Protein AF-A0A0C1E734-F1 (afdb_monomer_lite)

Foldseek 3Di:
DDDDPPPPPPPQQEPAAAAEEEEQAAADQLLNVVSVVCCVPPPTHYHYDHLLCLVPPRSVVLNCQLLVCLLQVVVVSNVVSLVCLVVVQVVSLVSNLVSLLVPVRNYPYQEYEAADLHNLVSNLVSQLVVQVVCVVVVHPGRYAYEYEDRDAADPVSLSNQVVLLVQDPSSLVRYAYEEAQHPDDVPDDRQNSCCVRRVDGVVVNSYDYDDDPCPPVCPVCPPPDPDAWKDKDFDPDPVSVVVVVVCCVVQDPQFPVPDPRRIRIHTADPPADEDEDEARPSHHPVVVVVVVVVVVVVVVVCVVPDYDYDYDYDD

pLDDT: mean 71.8, std 17.79, range [31.47, 97.06]

Radius of gyration: 25.0 Å; chains: 1; bounding box: 68×48×84 Å

Organism: NCBI:txid83552

Secondary structure (DSSP, 8-state):
--------------S-B-SEEEE---SSHHHHHHHHHHHHH-SS-EEEE-TGGGGTHHHHHHHHHHHHHHHTT-HHHHHHHHHTHHHHHHHHHHHHHHHHHHHHHHSB-SEEEE--SS-HHHHHHHHHHHHHHHHHTT-----EEEEE--S--STT-HHHHHHHTT--HHHHTTEEEEEPPP-PPTT--HHHHHHHHH---GGGT-EEEPP----HHHHTTTTS---SSEEEEE--SHHHHHHHHHTHHHH-S-B-TT-TT-EEEEE--TT-EEEEEE--TT--HHHHHHHHHHHHHHHHHHGGG---EEEEEE-

Sequence (315 aa):
MTKKIDRLSLTPFSQTTFDVALISSAGGAGHKIAALAIKSAHPGDCYEINTFGTLGKIGKACTNSWDKAQKQGNVKKQIKLAKRQGFAEALFSVPIYFRICYVLLRYDIDKIIDTQAIGTLPIVRAARTVNFIYRLFRKKKVITVWKIFIELPNAKSLYYHRYIKKLSKKDKKIFKFVSISPSLKTSEEEENFWKKFCNLSLMKGEIVYADSPIRKEFLAYKDCPPKPNEVAIAINTEEELTILRSLHDELGPCIDPDSPQKLLHIPVKSDDIVMTLMLGSQVAEKATSNYVSSVLKLEEIAKTKIKNLLFRFLQ

Structure (mmCIF, N/CA/C/O backbone):
data_AF-A0A0C1E734-F1
#
_entry.id   AF-A0A0C1E734-F1
#
loop_
_atom_site.group_PDB
_atom_site.id
_atom_site.type_symbol
_atom_site.label_atom_id
_atom_site.label_alt_id
_atom_site.label_comp_id
_atom_site.label_asym_id
_atom_site.label_entity_id
_atom_site.label_seq_id
_atom_site.pdbx_PDB_ins_code
_atom_site.Cartn_x
_atom_site.Cartn_y
_atom_site.Cartn_z
_atom_site.occupancy
_atom_site.B_iso_or_equiv
_atom_site.auth_seq_id
_atom_site.auth_comp_id
_atom_site.auth_asym_id
_atom_site.auth_atom_id
_atom_site.pdbx_PDB_model_num
ATOM 1 N N . MET A 1 1 ? -38.052 13.687 44.204 1.00 36.00 1 MET A N 1
ATOM 2 C CA . MET A 1 1 ? -38.257 13.440 42.759 1.00 36.00 1 MET A CA 1
ATOM 3 C C . MET A 1 1 ? -36.926 13.563 42.027 1.00 36.00 1 MET A C 1
ATOM 5 O O . MET A 1 1 ? -36.550 14.646 41.604 1.00 36.00 1 MET A O 1
ATOM 9 N N . THR A 1 2 ? -36.178 12.471 41.913 1.00 32.62 2 THR A N 1
ATOM 10 C CA . THR A 1 2 ? -34.939 12.398 41.127 1.00 32.62 2 THR A CA 1
ATOM 11 C C . THR A 1 2 ? -35.274 11.764 39.781 1.00 32.62 2 THR A C 1
ATOM 13 O O . THR A 1 2 ? -35.499 10.558 39.693 1.00 32.62 2 THR A O 1
ATOM 16 N N . LYS A 1 3 ? -35.372 12.586 38.728 1.00 31.47 3 LYS A N 1
ATOM 17 C CA . LYS A 1 3 ? -35.530 12.100 37.351 1.00 31.47 3 LYS A CA 1
ATOM 18 C C . LYS A 1 3 ? -34.312 11.242 37.005 1.00 31.47 3 LYS A C 1
ATOM 20 O O . LYS A 1 3 ? -33.209 11.762 36.849 1.00 31.47 3 LYS A O 1
ATOM 25 N N . LYS A 1 4 ? -34.519 9.926 36.898 1.00 33.00 4 LYS A N 1
ATOM 26 C CA . LYS A 1 4 ? -33.605 9.024 36.194 1.00 33.00 4 LYS A CA 1
ATOM 27 C C . LYS A 1 4 ? -33.459 9.572 34.778 1.00 33.00 4 LYS A C 1
ATOM 29 O O . LYS A 1 4 ? -34.432 9.651 34.039 1.00 33.00 4 LYS A O 1
ATOM 34 N N . ILE A 1 5 ? -32.249 10.000 34.441 1.00 34.06 5 ILE A N 1
ATOM 35 C CA . ILE A 1 5 ? -31.863 10.259 33.061 1.00 34.06 5 ILE A CA 1
ATOM 36 C C . ILE A 1 5 ? -31.852 8.886 32.397 1.00 34.06 5 ILE A C 1
ATOM 38 O O . ILE A 1 5 ? -30.970 8.068 32.676 1.00 34.06 5 ILE A O 1
ATOM 42 N N . ASP A 1 6 ? -32.875 8.612 31.593 1.00 35.03 6 ASP A N 1
ATOM 43 C CA . ASP A 1 6 ? -32.902 7.438 30.740 1.00 35.03 6 ASP A CA 1
ATOM 44 C C . ASP A 1 6 ? -31.626 7.433 29.906 1.00 35.03 6 ASP A C 1
ATOM 46 O O . ASP A 1 6 ? -31.289 8.396 29.209 1.00 35.03 6 ASP A O 1
ATOM 50 N N . ARG A 1 7 ? -30.861 6.348 30.049 1.00 37.41 7 ARG A N 1
ATOM 51 C CA . ARG A 1 7 ? -29.705 6.084 29.204 1.00 37.41 7 ARG A CA 1
ATOM 52 C C . ARG A 1 7 ? -30.205 6.158 27.770 1.00 37.41 7 ARG A C 1
ATOM 54 O O . ARG A 1 7 ? -31.028 5.334 27.389 1.00 37.41 7 ARG A O 1
ATOM 61 N N . LEU A 1 8 ? -29.684 7.113 27.000 1.00 33.16 8 LEU A N 1
ATOM 62 C CA . LEU A 1 8 ? -29.738 7.109 25.543 1.00 33.16 8 LEU A CA 1
ATOM 63 C C . LEU A 1 8 ? -29.357 5.705 25.061 1.00 33.16 8 LEU A C 1
ATOM 65 O O . LEU A 1 8 ? -28.178 5.350 24.992 1.00 33.16 8 LEU A O 1
ATOM 69 N N . SER A 1 9 ? -30.366 4.884 24.780 1.00 32.38 9 SER A N 1
ATOM 70 C CA . SER A 1 9 ? -30.203 3.608 24.115 1.00 32.38 9 SER A CA 1
ATOM 71 C C . SER A 1 9 ? -29.881 3.938 22.667 1.00 32.38 9 SER A C 1
ATOM 73 O O . SER A 1 9 ? -30.766 4.061 21.825 1.00 32.38 9 SER A O 1
ATOM 75 N N . LEU A 1 10 ? -28.594 4.150 22.395 1.00 36.97 10 LEU A N 1
ATOM 76 C CA . LEU A 1 10 ? -28.053 4.077 21.049 1.00 36.97 10 LEU A CA 1
ATOM 77 C C . LEU A 1 10 ? -28.271 2.639 20.579 1.00 36.97 10 LEU A C 1
ATOM 79 O O . LEU A 1 10 ? -27.451 1.756 20.836 1.00 36.97 10 LEU A O 1
ATOM 83 N N . THR A 1 11 ? -29.414 2.394 19.946 1.00 38.41 11 THR A N 1
ATOM 84 C CA . THR A 1 11 ? -29.630 1.219 19.110 1.00 38.41 11 THR A CA 1
ATOM 85 C C . THR A 1 11 ? -28.415 1.079 18.188 1.00 38.41 11 THR A C 1
ATOM 87 O O . THR A 1 11 ? -27.971 2.071 17.599 1.00 38.41 11 THR A O 1
ATOM 90 N N . PRO A 1 12 ? -27.784 -0.105 18.122 1.00 42.25 12 PRO A N 1
ATOM 91 C CA . PRO A 1 12 ? -26.537 -0.255 17.395 1.00 42.25 12 PRO A CA 1
ATOM 92 C C . PRO A 1 12 ? -26.785 0.013 15.908 1.00 42.25 12 PRO A C 1
ATOM 94 O O . PRO A 1 12 ? -27.571 -0.674 15.263 1.00 42.25 12 PRO A O 1
ATOM 97 N N . PHE A 1 13 ? -26.091 1.010 15.358 1.00 45.34 13 PHE A N 1
ATOM 98 C CA . PHE A 1 13 ? -25.921 1.160 13.916 1.00 45.34 13 PHE A CA 1
ATOM 99 C C . PHE A 1 13 ? -25.180 -0.079 13.386 1.00 45.34 13 PHE A C 1
ATOM 101 O O . PHE A 1 13 ? -23.962 -0.156 13.510 1.00 45.34 13 PHE A O 1
ATOM 108 N N . SER A 1 14 ? -25.914 -1.074 12.881 1.00 45.94 14 SER A N 1
ATOM 109 C CA . SER A 1 14 ? -25.419 -2.133 11.988 1.00 45.94 14 SER A CA 1
ATOM 110 C C . SER A 1 14 ? -26.593 -3.021 11.544 1.00 45.94 14 SER A C 1
ATOM 112 O O . SER A 1 14 ? -27.109 -3.803 12.336 1.00 45.94 14 SER A O 1
ATOM 114 N N . GLN A 1 15 ? -27.026 -2.893 10.286 1.00 49.41 15 GLN A N 1
ATOM 115 C CA . GLN A 1 15 ? -27.893 -3.874 9.602 1.00 49.41 15 GLN A CA 1
ATOM 116 C C . GLN A 1 15 ? -27.187 -4.510 8.388 1.00 49.41 15 GLN A C 1
ATOM 118 O O . GLN A 1 15 ? -27.785 -5.299 7.667 1.00 49.41 15 GLN A O 1
ATOM 123 N N . THR A 1 16 ? -25.914 -4.184 8.141 1.00 61.19 16 THR A N 1
ATOM 124 C CA . THR A 1 16 ? -25.144 -4.723 7.010 1.00 61.19 16 THR A CA 1
ATOM 125 C C . THR A 1 16 ? -23.721 -5.023 7.469 1.00 61.19 16 THR A C 1
ATOM 127 O O . THR A 1 16 ? -23.020 -4.134 7.963 1.00 61.19 16 THR A O 1
ATOM 130 N N . THR A 1 17 ? -23.320 -6.282 7.334 1.00 72.94 17 THR A N 1
ATOM 131 C CA . THR A 1 17 ? -21.998 -6.809 7.685 1.00 72.94 17 THR A CA 1
ATOM 132 C C . THR A 1 17 ? -21.086 -6.769 6.463 1.00 72.94 17 THR A C 1
ATOM 134 O O . THR A 1 17 ? -21.527 -7.088 5.365 1.00 72.94 17 THR A O 1
ATOM 137 N N . PHE A 1 18 ? -19.829 -6.367 6.642 1.00 79.56 18 PHE A N 1
ATOM 138 C CA . PHE A 1 18 ? -18.799 -6.446 5.605 1.00 79.56 18 PHE A CA 1
ATOM 139 C C . PHE A 1 18 ? -17.505 -6.886 6.271 1.00 79.56 18 PHE A C 1
ATOM 141 O O . PHE A 1 18 ? -16.999 -6.159 7.116 1.00 79.56 18 PHE A O 1
ATOM 148 N N . ASP A 1 19 ? -16.914 -8.004 5.871 1.00 81.62 19 ASP A N 1
ATOM 149 C CA . ASP A 1 19 ? -15.693 -8.510 6.513 1.00 81.62 19 ASP A CA 1
ATOM 150 C C . ASP A 1 19 ? -14.529 -7.514 6.387 1.00 81.62 19 ASP A C 1
ATOM 152 O O . ASP A 1 19 ? -13.726 -7.312 7.311 1.00 81.62 19 ASP A O 1
ATOM 156 N N . VAL A 1 20 ? -14.451 -6.851 5.227 1.00 86.75 20 VAL A N 1
ATOM 157 C CA . VAL A 1 20 ? -13.332 -5.986 4.855 1.00 86.75 20 VAL A CA 1
ATOM 158 C C . VAL A 1 20 ? -13.799 -4.634 4.330 1.00 86.75 20 VAL A C 1
ATOM 160 O O . VAL A 1 20 ? -14.632 -4.544 3.435 1.00 86.75 20 VAL A O 1
ATOM 163 N N . ALA A 1 21 ? -13.165 -3.562 4.804 1.00 90.69 21 ALA A N 1
ATOM 164 C CA . ALA A 1 21 ? -13.131 -2.284 4.102 1.00 90.69 21 ALA A CA 1
ATOM 165 C C . ALA A 1 21 ? -11.908 -2.215 3.183 1.00 90.69 21 ALA A C 1
ATOM 167 O O . ALA A 1 21 ? -10.770 -2.220 3.653 1.00 90.69 21 ALA A O 1
ATOM 168 N N . LEU A 1 22 ? -12.129 -2.093 1.879 1.00 88.56 22 LEU A N 1
ATOM 169 C CA . LEU A 1 22 ? -11.069 -1.976 0.884 1.00 88.56 22 LEU A CA 1
ATOM 170 C C . LEU A 1 22 ? -10.895 -0.517 0.458 1.00 88.56 22 LEU A C 1
ATOM 172 O O . LEU A 1 22 ? -11.825 0.110 -0.043 1.00 88.56 22 LEU A O 1
ATOM 176 N N . ILE A 1 23 ? -9.693 0.030 0.627 1.00 87.81 23 ILE A N 1
ATOM 177 C CA . ILE A 1 23 ? -9.356 1.391 0.201 1.00 87.81 23 ILE A CA 1
ATOM 178 C C . ILE A 1 23 ? -8.883 1.357 -1.258 1.00 87.81 23 ILE A C 1
ATOM 180 O O . ILE A 1 23 ? -7.765 0.926 -1.552 1.00 87.81 23 ILE A O 1
ATOM 184 N N . SER A 1 24 ? -9.715 1.848 -2.174 1.00 74.00 24 SER A N 1
ATOM 185 C CA . SER A 1 24 ? -9.464 1.853 -3.622 1.00 74.00 24 SER A CA 1
ATOM 186 C C . SER A 1 24 ? -9.737 3.242 -4.208 1.00 74.00 24 SER A C 1
ATOM 188 O O . SER A 1 24 ? -10.881 3.670 -4.374 1.00 74.00 24 SER A O 1
ATOM 190 N N . SER A 1 25 ? -8.691 4.031 -4.477 1.00 66.81 25 SER A N 1
ATOM 191 C CA . SER A 1 25 ? -8.961 5.439 -4.835 1.00 66.81 25 SER A CA 1
ATOM 192 C C . SER A 1 25 ? -7.839 6.315 -5.349 1.00 66.81 25 SER A C 1
ATOM 194 O O . SER A 1 25 ? -8.137 7.421 -5.796 1.00 66.81 25 SER A O 1
ATOM 196 N N . ALA A 1 26 ? -6.580 5.911 -5.321 1.00 59.38 26 ALA A N 1
ATOM 197 C CA . ALA A 1 26 ? -5.557 6.686 -5.995 1.00 59.38 26 ALA A CA 1
ATOM 198 C C . ALA A 1 26 ? -5.568 6.333 -7.484 1.00 59.38 26 ALA A C 1
ATOM 200 O O . ALA A 1 26 ? -5.794 5.190 -7.893 1.00 59.38 26 ALA A O 1
ATOM 201 N N . GLY A 1 27 ? -5.299 7.338 -8.312 1.00 61.38 27 GLY A N 1
ATOM 202 C CA . GLY A 1 27 ? -4.767 7.088 -9.645 1.00 61.38 27 GLY A CA 1
ATOM 203 C C . GLY A 1 27 ? -3.557 6.152 -9.575 1.00 61.38 27 GLY A C 1
ATOM 204 O O . GLY A 1 27 ? -2.957 5.957 -8.518 1.00 61.38 27 GLY A O 1
ATOM 205 N N . GLY A 1 28 ? -3.187 5.572 -10.707 1.00 68.00 28 GLY A N 1
ATOM 206 C CA . GLY A 1 28 ? -2.154 4.541 -10.744 1.00 68.00 28 GLY A CA 1
ATOM 207 C C . GLY A 1 28 ? -2.755 3.159 -10.937 1.00 68.00 28 GLY A C 1
ATOM 208 O O . GLY A 1 28 ? -3.443 2.612 -10.075 1.00 68.00 28 GLY A O 1
ATOM 209 N N . ALA A 1 29 ? -2.479 2.596 -12.106 1.00 66.25 29 ALA A N 1
ATOM 210 C CA . ALA A 1 29 ? -3.094 1.357 -12.558 1.00 66.25 29 ALA A CA 1
ATOM 211 C C . ALA A 1 29 ? -2.816 0.155 -11.631 1.00 66.25 29 ALA A C 1
ATOM 213 O O . ALA A 1 29 ? -3.716 -0.646 -11.389 1.00 66.25 29 ALA A O 1
ATOM 214 N N . GLY A 1 30 ? -1.619 0.088 -11.035 1.00 65.94 30 GLY A N 1
ATOM 215 C CA . GLY A 1 30 ? -1.241 -0.976 -10.099 1.00 65.94 30 GLY A CA 1
ATOM 216 C C . GLY A 1 30 ? -2.104 -1.014 -8.834 1.00 65.94 30 GLY A C 1
ATOM 217 O O . GLY A 1 30 ? -2.575 -2.079 -8.452 1.00 65.94 30 GLY A O 1
ATOM 218 N N . HIS A 1 31 ? -2.394 0.138 -8.214 1.00 75.81 31 HIS A N 1
ATOM 219 C CA . HIS A 1 31 ? -3.217 0.200 -6.992 1.00 75.81 31 HIS A CA 1
ATOM 220 C C . HIS A 1 31 ? -4.662 -0.216 -7.249 1.00 75.81 31 HIS A C 1
ATOM 222 O O . HIS A 1 31 ? -5.273 -0.882 -6.412 1.00 75.81 31 HIS A O 1
ATOM 228 N N . LYS A 1 32 ? -5.197 0.164 -8.416 1.00 72.75 32 LYS A N 1
ATOM 229 C CA . LYS A 1 32 ? -6.554 -0.197 -8.838 1.00 72.75 32 LYS A CA 1
ATOM 230 C C . LYS A 1 32 ? -6.664 -1.692 -9.125 1.00 72.75 32 LYS A C 1
ATOM 232 O O . LYS A 1 32 ? -7.592 -2.321 -8.634 1.00 72.75 32 LYS A O 1
ATOM 237 N N . ILE A 1 33 ? -5.698 -2.269 -9.844 1.00 70.25 33 I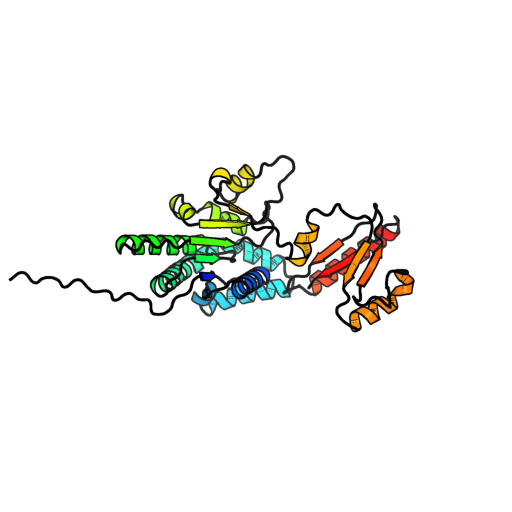LE A N 1
ATOM 238 C CA . ILE A 1 33 ? -5.667 -3.716 -10.106 1.00 70.25 33 ILE A CA 1
ATOM 239 C C . ILE A 1 33 ? -5.502 -4.503 -8.812 1.00 70.25 33 ILE A C 1
ATOM 241 O O . ILE A 1 33 ? -6.245 -5.451 -8.598 1.00 70.25 33 ILE A O 1
ATOM 245 N N . ALA A 1 34 ? -4.586 -4.098 -7.929 1.00 69.31 34 ALA A N 1
ATOM 246 C CA . ALA A 1 34 ? -4.399 -4.774 -6.649 1.00 69.31 34 ALA A CA 1
ATOM 247 C C . ALA A 1 34 ? -5.692 -4.779 -5.822 1.00 69.31 34 ALA A C 1
ATOM 249 O O . ALA A 1 34 ? -6.071 -5.809 -5.276 1.00 69.31 34 ALA A O 1
ATOM 250 N N . ALA A 1 35 ? -6.409 -3.651 -5.779 1.00 74.38 35 ALA A N 1
ATOM 251 C CA . ALA A 1 35 ? -7.702 -3.579 -5.110 1.00 74.38 35 ALA A CA 1
ATOM 252 C C . ALA A 1 35 ? -8.737 -4.526 -5.752 1.00 74.38 35 ALA A C 1
ATOM 254 O O . ALA A 1 35 ? -9.388 -5.287 -5.042 1.00 74.38 35 ALA A O 1
ATOM 255 N N . LEU A 1 36 ? -8.855 -4.531 -7.084 1.00 71.56 36 LEU A N 1
ATOM 256 C CA . LEU A 1 36 ? -9.769 -5.426 -7.805 1.00 71.56 36 LEU A CA 1
ATOM 257 C C . LEU A 1 36 ? -9.438 -6.908 -7.586 1.00 71.56 36 LEU A C 1
ATOM 259 O O . LEU A 1 36 ? -10.344 -7.706 -7.358 1.00 71.56 36 LEU A O 1
ATOM 263 N N . ALA A 1 37 ? -8.155 -7.271 -7.611 1.00 67.25 37 ALA A N 1
ATOM 264 C CA . ALA A 1 37 ? -7.696 -8.633 -7.366 1.00 67.25 37 ALA A CA 1
ATOM 265 C C . ALA A 1 37 ? -8.034 -9.083 -5.939 1.00 67.25 37 ALA A C 1
ATOM 267 O O . ALA A 1 37 ? -8.589 -10.161 -5.754 1.00 67.25 37 ALA A O 1
ATOM 268 N N . ILE A 1 38 ? -7.785 -8.227 -4.941 1.00 69.19 38 ILE A N 1
ATOM 269 C CA . ILE A 1 38 ? -8.144 -8.498 -3.542 1.00 69.19 38 ILE A CA 1
ATOM 270 C C . ILE A 1 38 ? -9.656 -8.669 -3.401 1.00 69.19 38 ILE A C 1
ATOM 272 O O . ILE A 1 38 ? -10.096 -9.632 -2.787 1.00 69.19 38 ILE A O 1
ATOM 276 N N . LYS A 1 39 ? -10.450 -7.779 -4.005 1.00 73.81 39 LYS A N 1
ATOM 277 C CA . LYS A 1 39 ? -11.916 -7.863 -3.983 1.00 73.81 39 LYS A CA 1
ATOM 278 C C . LYS A 1 39 ? -12.434 -9.156 -4.617 1.00 73.81 39 LYS A C 1
ATOM 280 O O . LYS A 1 39 ? -13.388 -9.724 -4.113 1.00 73.81 39 LYS A O 1
ATOM 285 N N . SER A 1 40 ? -11.807 -9.608 -5.703 1.00 67.94 40 SER A N 1
ATOM 286 C CA . SER A 1 40 ? -12.223 -10.815 -6.434 1.00 67.94 40 SER A CA 1
ATOM 287 C C . SER A 1 40 ? -11.800 -12.108 -5.734 1.00 67.94 40 SER A C 1
ATOM 289 O O . SER A 1 40 ? -12.466 -13.125 -5.878 1.00 67.94 40 SER A O 1
ATOM 291 N N . ALA A 1 41 ? -10.685 -12.081 -5.000 1.00 65.12 41 ALA A N 1
ATOM 292 C CA . ALA A 1 41 ? -10.152 -13.243 -4.293 1.00 65.12 41 ALA A CA 1
ATOM 293 C C . ALA A 1 41 ? -10.663 -13.369 -2.848 1.00 65.12 41 ALA A C 1
ATOM 295 O O . ALA A 1 41 ? -10.525 -14.433 -2.246 1.00 65.12 41 ALA A O 1
ATOM 296 N N . HIS A 1 42 ? -11.199 -12.294 -2.259 1.00 67.19 42 HIS A N 1
ATOM 297 C CA . HIS A 1 42 ? -11.697 -12.328 -0.890 1.00 67.19 42 HIS A CA 1
ATOM 298 C C . HIS A 1 42 ? -13.008 -13.133 -0.823 1.00 67.19 42 HIS A C 1
ATOM 300 O O . HIS A 1 42 ? -13.942 -12.815 -1.555 1.00 67.19 42 HIS A O 1
ATOM 306 N N . PRO A 1 43 ? -13.109 -14.153 0.050 1.00 63.78 43 PRO A N 1
ATOM 307 C CA . PRO A 1 43 ? -14.253 -15.068 0.077 1.00 63.78 43 PRO A CA 1
ATOM 308 C C . PRO A 1 43 ? -15.544 -14.456 0.642 1.00 63.78 43 PRO A C 1
ATOM 310 O O . PRO A 1 43 ? -16.600 -15.065 0.513 1.00 63.78 43 PRO A O 1
ATOM 313 N N . GLY A 1 44 ? -15.466 -13.283 1.275 1.00 72.06 44 GLY A N 1
ATOM 314 C CA . GLY A 1 44 ? -16.622 -12.593 1.851 1.00 72.06 44 GLY A CA 1
ATOM 315 C C . GLY A 1 44 ? -16.708 -11.110 1.494 1.00 72.06 44 GLY A C 1
ATOM 316 O O . GLY A 1 44 ? -15.913 -10.594 0.698 1.00 72.06 44 GLY A O 1
ATOM 317 N N . ASP A 1 45 ? -17.685 -10.419 2.079 1.00 81.00 45 ASP A N 1
ATOM 318 C CA . ASP A 1 45 ? -18.145 -9.117 1.599 1.00 81.00 45 ASP A CA 1
ATOM 319 C C . ASP A 1 45 ? -17.122 -7.989 1.815 1.00 81.00 45 ASP A C 1
ATOM 321 O O . ASP A 1 45 ? -16.601 -7.757 2.909 1.00 81.00 45 ASP A O 1
ATOM 325 N N . CYS A 1 46 ? -16.868 -7.231 0.745 1.00 84.25 46 CYS A N 1
ATOM 326 C CA . CYS A 1 46 ? -15.921 -6.117 0.733 1.00 84.25 46 CYS A CA 1
ATOM 327 C C . CYS A 1 46 ? -16.646 -4.777 0.552 1.00 84.25 46 CYS A C 1
ATOM 329 O O . CYS A 1 46 ? -17.210 -4.507 -0.512 1.00 84.25 46 CYS A O 1
ATOM 331 N N . TYR A 1 47 ? -16.554 -3.884 1.540 1.00 88.62 47 TYR A N 1
ATOM 332 C CA . TYR A 1 47 ? -16.998 -2.500 1.394 1.00 88.62 47 TYR A CA 1
ATOM 333 C C . TYR A 1 47 ? -15.900 -1.638 0.773 1.00 88.62 47 TYR A C 1
ATOM 335 O O . TYR A 1 47 ? -14.844 -1.403 1.363 1.00 88.62 47 TYR A O 1
ATOM 343 N N . GLU A 1 48 ? -16.161 -1.119 -0.418 1.00 88.44 48 GLU A N 1
ATOM 344 C CA . GLU A 1 48 ? -15.198 -0.309 -1.151 1.00 88.44 48 GLU A CA 1
ATOM 345 C C . GLU A 1 48 ? -15.244 1.169 -0.720 1.00 88.44 48 GLU A C 1
ATOM 347 O O . GLU A 1 48 ? -16.289 1.825 -0.761 1.00 88.44 48 GLU A O 1
ATOM 352 N N . ILE A 1 49 ? -14.097 1.724 -0.318 1.00 87.81 49 ILE A N 1
ATOM 353 C CA . ILE A 1 49 ? -13.965 3.120 0.107 1.00 87.81 49 ILE A CA 1
ATOM 354 C C . ILE A 1 49 ? -13.087 3.887 -0.873 1.00 87.81 49 ILE A C 1
ATOM 356 O O . ILE A 1 49 ? -11.857 3.800 -0.848 1.00 87.81 49 ILE A O 1
ATOM 360 N N . ASN A 1 50 ? -13.730 4.757 -1.651 1.00 84.44 50 ASN A N 1
ATOM 361 C CA . ASN A 1 50 ? -13.020 5.696 -2.503 1.00 84.44 50 ASN A CA 1
ATOM 362 C C . ASN A 1 50 ? -12.561 6.939 -1.711 1.00 84.44 50 ASN A C 1
ATOM 364 O O . ASN A 1 50 ? -13.311 7.906 -1.558 1.00 84.44 50 ASN A O 1
ATOM 368 N N . THR A 1 51 ? -11.318 6.943 -1.218 1.00 74.69 51 THR A N 1
ATOM 369 C CA . THR A 1 51 ? -10.781 8.048 -0.400 1.00 74.69 51 THR A CA 1
ATOM 370 C C . THR A 1 51 ? -10.716 9.393 -1.124 1.00 74.69 51 THR A C 1
ATOM 372 O O . THR A 1 51 ? -11.076 10.407 -0.524 1.00 74.69 51 THR A O 1
ATOM 375 N N . PHE A 1 52 ? -10.338 9.432 -2.406 1.00 74.31 52 PHE A N 1
ATOM 376 C CA . PHE A 1 52 ? -10.314 10.670 -3.199 1.00 74.31 52 PHE A CA 1
ATOM 377 C C . PHE A 1 52 ? -11.725 11.137 -3.571 1.00 74.31 52 PHE A C 1
ATOM 379 O O . PHE A 1 52 ? -11.979 12.341 -3.622 1.00 74.31 52 PHE A O 1
ATOM 386 N N . GLY A 1 53 ? -12.657 10.204 -3.773 1.00 72.06 53 GLY A N 1
ATOM 387 C CA . GLY A 1 53 ? -14.069 10.487 -4.031 1.00 72.06 53 GLY A CA 1
ATOM 388 C C . GLY A 1 53 ? -14.721 11.332 -2.935 1.00 72.06 53 GLY A C 1
ATOM 389 O O . GLY A 1 53 ? -15.618 12.116 -3.229 1.00 72.06 53 GLY A O 1
ATOM 390 N N . THR A 1 54 ? -14.203 11.272 -1.704 1.00 70.50 54 THR A N 1
ATOM 391 C CA . THR A 1 54 ? -14.650 12.104 -0.572 1.00 70.50 54 THR A CA 1
ATOM 392 C C . THR A 1 54 ? -14.533 13.612 -0.837 1.00 70.50 54 THR A C 1
ATOM 394 O O . THR A 1 54 ? -15.313 14.382 -0.289 1.00 70.50 54 THR A O 1
ATOM 397 N N . LEU A 1 55 ? -13.599 14.054 -1.692 1.00 76.69 55 LEU A N 1
ATOM 398 C CA . LEU A 1 55 ? -13.479 15.462 -2.113 1.00 76.69 55 LEU A CA 1
ATOM 399 C C . LEU A 1 55 ? -14.155 15.752 -3.467 1.00 76.69 55 LEU A C 1
ATOM 401 O O . LEU A 1 55 ? -13.899 16.787 -4.090 1.00 76.69 55 LEU A O 1
ATOM 405 N N . GLY A 1 56 ? -14.988 14.832 -3.959 1.00 81.62 56 GLY A N 1
ATOM 406 C CA . GLY A 1 56 ? -15.759 14.979 -5.189 1.00 81.62 56 GLY A CA 1
ATOM 407 C C . GLY A 1 56 ? -14.894 15.377 -6.389 1.00 81.62 56 GLY A C 1
ATOM 408 O O . GLY A 1 56 ? -13.989 14.650 -6.809 1.00 81.62 56 GLY A O 1
ATOM 409 N N . LYS A 1 57 ? -15.167 16.563 -6.946 1.00 84.31 57 LYS A N 1
ATOM 410 C CA . LYS A 1 57 ? -14.500 17.082 -8.153 1.00 84.31 57 LYS A CA 1
ATOM 411 C C . LYS A 1 57 ? -12.986 17.250 -7.976 1.00 84.31 57 LYS A C 1
ATOM 413 O O . LYS A 1 57 ? -12.246 16.983 -8.920 1.00 84.31 57 LYS A O 1
ATOM 418 N N . ILE A 1 58 ? -12.520 17.638 -6.787 1.00 84.62 58 ILE A N 1
ATOM 419 C CA . ILE A 1 58 ? -11.090 17.867 -6.520 1.00 84.62 58 ILE A CA 1
ATOM 420 C C . ILE A 1 58 ? -10.331 16.539 -6.562 1.00 84.62 58 ILE A C 1
ATOM 422 O O . ILE A 1 58 ? -9.329 16.415 -7.266 1.00 84.62 58 ILE A O 1
ATOM 426 N N . GLY A 1 59 ? -10.844 15.516 -5.873 1.00 83.50 59 GLY A N 1
ATOM 427 C CA . GLY A 1 59 ? -10.233 14.189 -5.886 1.00 83.50 59 GLY A CA 1
ATOM 428 C C . GLY A 1 59 ? -10.224 13.559 -7.280 1.00 83.50 59 GLY A C 1
ATOM 429 O O . GLY A 1 59 ? -9.206 13.000 -7.704 1.00 83.50 59 GLY A O 1
ATOM 430 N N . LYS A 1 60 ? -11.313 13.735 -8.043 1.00 84.44 60 LYS A N 1
ATOM 431 C CA . LYS A 1 60 ? -11.392 13.310 -9.448 1.00 84.44 60 LYS A CA 1
ATOM 432 C C . LYS A 1 60 ? -10.360 14.033 -10.320 1.00 84.44 60 LYS A C 1
ATOM 434 O O . LYS A 1 60 ? -9.683 13.388 -11.113 1.00 84.44 60 LYS A O 1
ATOM 439 N N . ALA A 1 61 ? -10.178 15.343 -10.147 1.00 86.81 61 ALA A N 1
ATOM 440 C CA . ALA A 1 61 ? -9.182 16.115 -10.891 1.00 86.81 61 ALA A CA 1
ATOM 441 C C . ALA A 1 61 ? -7.742 15.663 -10.590 1.00 86.81 61 ALA A C 1
ATOM 443 O O . ALA A 1 61 ? -6.941 15.504 -11.515 1.00 86.81 61 ALA A O 1
ATOM 444 N N . CYS A 1 62 ? -7.415 15.399 -9.320 1.00 85.19 62 CYS A N 1
ATOM 445 C CA . CYS A 1 62 ? -6.109 14.861 -8.929 1.00 85.19 62 CYS A CA 1
ATOM 446 C C . CYS A 1 62 ? -5.845 13.493 -9.573 1.00 85.19 62 CYS A C 1
ATOM 448 O O . CYS A 1 62 ? -4.795 13.300 -10.189 1.00 85.19 62 CYS A O 1
ATOM 450 N N . THR A 1 63 ? -6.824 12.588 -9.491 1.00 84.81 63 THR A N 1
ATOM 451 C CA . THR A 1 63 ? -6.764 11.241 -10.081 1.00 84.81 63 THR A CA 1
ATOM 452 C C . THR A 1 63 ? -6.578 11.311 -11.595 1.00 84.81 63 THR A C 1
ATOM 454 O O . THR A 1 63 ? -5.636 10.736 -12.133 1.00 84.81 63 THR A O 1
ATOM 457 N N . ASN A 1 64 ? -7.404 12.105 -12.282 1.00 87.75 64 ASN A N 1
ATOM 458 C CA . ASN A 1 64 ? -7.336 12.274 -13.732 1.00 87.75 64 ASN A CA 1
ATOM 459 C C . ASN A 1 64 ? -6.006 12.883 -14.186 1.00 87.75 64 ASN A C 1
ATOM 461 O O . ASN A 1 64 ? -5.484 12.514 -15.234 1.00 87.75 64 ASN A O 1
ATOM 465 N N . SER A 1 65 ? -5.442 13.823 -13.421 1.00 88.69 65 SER A N 1
ATOM 466 C CA . SER A 1 65 ? -4.155 14.436 -13.760 1.00 88.69 65 SER A CA 1
ATOM 467 C C . SER A 1 65 ? -3.004 13.432 -13.678 1.00 88.69 65 SER A C 1
ATOM 469 O O . SER A 1 65 ? -2.124 13.462 -14.546 1.00 88.69 65 SER A O 1
ATOM 471 N N . TRP A 1 66 ? -3.028 12.550 -12.672 1.00 87.44 66 TRP A N 1
ATOM 472 C CA . TRP A 1 66 ? -2.069 11.457 -12.520 1.00 87.44 66 TRP A CA 1
ATOM 473 C C . TRP A 1 66 ? -2.229 10.412 -13.625 1.00 87.44 66 TRP A C 1
ATOM 475 O O . TRP A 1 66 ? -1.273 10.161 -14.356 1.00 87.44 66 TRP A O 1
ATOM 485 N N . ASP A 1 67 ? -3.440 9.884 -13.816 1.00 84.62 67 ASP A N 1
ATOM 486 C CA . ASP A 1 67 ? -3.727 8.854 -14.821 1.00 84.62 67 ASP A CA 1
ATOM 487 C C . ASP A 1 67 ? -3.431 9.365 -16.241 1.00 84.62 67 ASP A C 1
ATOM 489 O O . ASP A 1 67 ? -2.826 8.663 -17.047 1.00 84.62 67 ASP A O 1
ATOM 493 N N . LYS A 1 68 ? -3.753 10.631 -16.551 1.00 86.94 68 LYS A N 1
ATOM 494 C CA . LYS A 1 68 ? -3.379 11.254 -17.833 1.00 86.94 68 LYS A CA 1
ATOM 495 C C . LYS A 1 68 ? -1.862 11.346 -17.995 1.00 86.94 68 LYS A C 1
ATOM 497 O O . LYS A 1 68 ? -1.360 11.087 -19.081 1.00 86.94 68 LYS A O 1
ATOM 502 N N . ALA A 1 69 ? -1.127 11.715 -16.943 1.00 84.75 69 ALA A N 1
ATOM 503 C CA . ALA A 1 69 ? 0.334 11.759 -16.999 1.00 84.75 69 ALA A CA 1
ATOM 504 C C . ALA A 1 69 ? 0.937 10.362 -17.215 1.00 84.75 69 ALA A C 1
ATOM 506 O O . ALA A 1 69 ? 1.899 10.243 -17.970 1.00 84.75 69 ALA A O 1
ATOM 507 N N . GLN A 1 70 ? 0.351 9.333 -16.594 1.00 78.75 70 GLN A N 1
ATOM 508 C CA . GLN A 1 70 ? 0.747 7.937 -16.767 1.00 78.75 70 GLN A CA 1
ATOM 509 C C . GLN A 1 70 ? 0.514 7.455 -18.195 1.00 78.75 70 GLN A C 1
ATOM 511 O O . GLN A 1 70 ? 1.471 7.054 -18.847 1.00 78.75 70 GLN A O 1
ATOM 516 N N . LYS A 1 71 ? -0.709 7.598 -18.716 1.00 77.94 71 LYS A N 1
ATOM 517 C CA . LYS A 1 71 ? -1.053 7.204 -20.092 1.00 77.94 71 LYS A CA 1
ATOM 518 C C . LYS A 1 71 ? -0.202 7.912 -21.150 1.00 77.94 71 LYS A C 1
ATOM 520 O O . LYS A 1 71 ? 0.124 7.334 -22.173 1.00 77.94 71 LYS A O 1
ATOM 525 N N . GLN A 1 72 ? 0.186 9.163 -20.900 1.00 79.38 72 GLN A N 1
ATOM 526 C CA . GLN A 1 72 ? 1.031 9.943 -21.813 1.00 79.38 72 GLN A CA 1
ATOM 527 C C . GLN A 1 72 ? 2.537 9.669 -21.660 1.00 79.38 72 GLN A C 1
ATOM 529 O O . GLN A 1 72 ? 3.332 10.268 -22.382 1.00 79.38 72 GLN A O 1
ATOM 534 N N . GLY A 1 73 ? 2.963 8.855 -20.687 1.00 72.75 73 GLY A N 1
ATOM 535 C CA . GLY A 1 73 ? 4.386 8.631 -20.397 1.00 72.75 73 GLY A CA 1
ATOM 536 C C . GLY A 1 73 ? 5.116 9.875 -19.902 1.00 72.75 73 GLY A C 1
ATOM 537 O O . GLY A 1 73 ? 6.333 9.993 -20.039 1.00 72.75 73 GLY A O 1
ATOM 538 N N . ASN A 1 74 ? 4.391 10.844 -19.339 1.00 80.00 74 ASN A N 1
ATOM 539 C CA . ASN A 1 74 ? 4.970 12.104 -18.898 1.00 80.00 74 ASN A CA 1
ATOM 540 C C . ASN A 1 74 ? 5.604 11.953 -17.507 1.00 80.00 74 ASN A C 1
ATOM 542 O O . ASN A 1 74 ? 5.063 12.411 -16.494 1.00 80.00 74 ASN A O 1
ATOM 546 N N . VAL A 1 75 ? 6.786 11.334 -17.477 1.00 79.19 75 VAL A N 1
ATOM 547 C CA . VAL A 1 75 ? 7.560 11.067 -16.254 1.00 79.19 75 VAL A CA 1
ATOM 548 C C . VAL A 1 75 ? 7.853 12.357 -15.483 1.00 79.19 75 VAL A C 1
ATOM 550 O O . VAL A 1 75 ? 7.697 12.402 -14.265 1.00 79.19 75 VAL A O 1
ATOM 553 N N . LYS A 1 76 ? 8.196 13.459 -16.171 1.00 82.50 76 LYS A N 1
ATOM 554 C CA . LYS A 1 76 ? 8.448 14.763 -15.523 1.00 82.50 76 LYS A CA 1
ATOM 555 C C . LYS A 1 76 ? 7.222 15.251 -14.744 1.00 82.50 76 LYS A C 1
ATOM 557 O O . LYS A 1 76 ? 7.350 15.718 -13.608 1.00 82.50 76 LYS A O 1
ATOM 562 N N . LYS A 1 77 ? 6.025 15.121 -15.326 1.00 86.44 77 LYS A N 1
ATOM 563 C CA . LYS A 1 77 ? 4.768 15.471 -14.657 1.00 86.44 77 LYS A CA 1
ATOM 564 C C . LYS A 1 77 ? 4.471 14.528 -13.491 1.00 86.44 77 LYS A C 1
ATOM 566 O O . LYS A 1 77 ? 4.103 15.025 -12.430 1.00 86.44 77 LYS A O 1
ATOM 571 N N . GLN A 1 78 ? 4.680 13.219 -13.639 1.00 80.62 78 GLN A N 1
ATOM 572 C CA . GLN A 1 78 ? 4.521 12.261 -12.537 1.00 80.62 78 GLN A CA 1
ATOM 573 C C . GLN A 1 78 ? 5.460 12.570 -11.365 1.00 80.62 78 GLN A C 1
ATOM 575 O O . GLN A 1 78 ? 4.996 12.660 -10.234 1.00 80.62 78 GLN A O 1
ATOM 580 N N . ILE A 1 79 ? 6.740 12.860 -11.623 1.00 84.19 79 ILE A N 1
ATOM 581 C CA . ILE A 1 79 ? 7.701 13.280 -10.589 1.00 84.19 79 ILE A CA 1
ATOM 582 C C . ILE A 1 79 ? 7.219 14.560 -9.893 1.00 84.19 79 ILE A C 1
ATOM 584 O O . ILE A 1 79 ? 7.250 14.652 -8.665 1.00 84.19 79 ILE A O 1
ATOM 588 N N . LYS A 1 80 ? 6.741 15.559 -10.651 1.00 87.38 80 LYS A N 1
ATOM 589 C CA . LYS A 1 80 ? 6.201 16.806 -10.079 1.00 87.38 80 LYS A CA 1
ATOM 590 C C . LYS A 1 80 ? 4.974 16.549 -9.198 1.00 87.38 80 LYS A C 1
ATOM 592 O O . LYS A 1 80 ? 4.850 17.177 -8.149 1.00 87.38 80 LYS A O 1
ATOM 597 N N . LEU A 1 81 ? 4.081 15.648 -9.606 1.00 86.25 81 LEU A N 1
ATOM 598 C CA . LEU A 1 81 ? 2.906 15.255 -8.823 1.00 86.25 81 LEU A CA 1
ATOM 599 C C . LEU A 1 81 ? 3.302 14.460 -7.569 1.00 86.25 81 LEU A C 1
ATOM 601 O O . LEU A 1 81 ? 2.819 14.778 -6.486 1.00 86.25 81 LEU A O 1
ATOM 605 N N . ALA A 1 82 ? 4.241 13.517 -7.677 1.00 83.19 82 ALA A N 1
ATOM 606 C CA . ALA A 1 82 ? 4.757 12.737 -6.551 1.00 83.19 82 ALA A CA 1
ATOM 607 C C . ALA A 1 82 ? 5.435 13.630 -5.498 1.00 83.19 82 ALA A C 1
ATOM 609 O O . ALA A 1 82 ? 5.188 13.494 -4.302 1.00 83.19 82 ALA A O 1
ATOM 610 N N . LYS A 1 83 ? 6.199 14.647 -5.923 1.00 84.50 83 LYS A N 1
ATOM 611 C CA . LYS A 1 83 ? 6.769 15.663 -5.015 1.00 84.50 83 LYS A CA 1
ATOM 612 C C . LYS A 1 83 ? 5.700 16.431 -4.221 1.00 84.50 83 LYS A C 1
ATOM 614 O O . LYS A 1 83 ? 5.987 16.922 -3.133 1.00 84.50 83 LYS A O 1
ATOM 619 N N . ARG A 1 84 ? 4.462 16.512 -4.724 1.00 85.62 84 ARG A N 1
ATOM 620 C CA . ARG A 1 84 ? 3.321 17.160 -4.052 1.00 85.62 84 ARG A CA 1
ATOM 621 C C . ARG A 1 84 ? 2.528 16.221 -3.138 1.00 85.62 84 ARG A C 1
ATOM 623 O O . ARG A 1 84 ? 1.554 16.667 -2.537 1.00 85.62 84 ARG A O 1
ATOM 630 N N . GLN A 1 85 ? 2.945 14.964 -2.961 1.00 83.06 85 GLN A N 1
ATOM 631 C CA . GLN A 1 85 ? 2.271 14.014 -2.066 1.00 83.06 85 GLN A CA 1
ATOM 632 C C . GLN A 1 85 ? 2.139 14.556 -0.633 1.00 83.06 85 GLN A C 1
ATOM 634 O O . GLN A 1 85 ? 1.134 14.314 0.021 1.00 83.06 85 GLN A O 1
ATOM 639 N N . GLY A 1 86 ? 3.115 15.336 -0.148 1.00 83.69 86 GLY A N 1
ATOM 640 C CA . GLY A 1 86 ? 3.035 16.017 1.151 1.00 83.69 86 GLY A CA 1
ATOM 641 C C . GLY A 1 86 ? 1.802 16.906 1.308 1.00 83.69 86 GLY A C 1
ATOM 642 O O . GLY A 1 86 ? 1.129 16.853 2.334 1.00 83.69 86 GLY A O 1
ATOM 643 N N . PHE A 1 87 ? 1.498 17.682 0.270 1.00 85.06 87 PHE A N 1
ATOM 644 C CA . PHE A 1 87 ? 0.320 18.540 0.225 1.00 85.06 87 PHE A CA 1
ATOM 645 C C . PHE A 1 87 ? -0.963 17.720 0.075 1.00 85.06 87 PHE A C 1
ATOM 647 O O . PHE A 1 87 ? -1.933 17.983 0.777 1.00 85.06 87 PHE A O 1
ATOM 654 N N . ALA A 1 88 ? -0.955 16.701 -0.792 1.00 83.19 88 ALA A N 1
ATOM 655 C CA . ALA A 1 88 ? -2.092 15.797 -0.945 1.00 83.19 88 ALA A CA 1
ATOM 656 C C . ALA A 1 88 ? -2.458 15.142 0.398 1.00 83.19 88 ALA A C 1
ATOM 658 O O . ALA A 1 88 ? -3.610 15.172 0.808 1.00 83.19 88 ALA A O 1
ATOM 659 N N . GLU A 1 89 ? -1.476 14.637 1.137 1.00 85.62 89 GLU A N 1
ATOM 660 C CA . GLU A 1 89 ? -1.686 14.047 2.461 1.00 85.62 89 GLU A CA 1
ATOM 661 C C . GLU A 1 89 ? -2.315 15.030 3.450 1.00 85.62 89 GLU A C 1
ATOM 663 O O . GLU A 1 89 ? -3.263 14.669 4.137 1.00 85.62 89 GLU A O 1
ATOM 668 N N . ALA A 1 90 ? -1.871 16.289 3.480 1.00 86.31 90 ALA A N 1
ATOM 669 C CA . ALA A 1 90 ? -2.505 17.307 4.316 1.00 86.31 90 ALA A CA 1
ATOM 670 C C . ALA A 1 90 ? -3.960 17.586 3.891 1.00 86.31 90 ALA A C 1
ATOM 672 O O . ALA A 1 90 ? -4.858 17.574 4.732 1.00 86.31 90 ALA A O 1
ATOM 673 N N . LEU A 1 91 ? -4.195 17.782 2.590 1.00 86.12 91 LEU A N 1
ATOM 674 C CA . LEU A 1 91 ? -5.505 18.120 2.027 1.00 86.12 91 LEU A CA 1
ATOM 675 C C . LEU A 1 91 ? -6.533 16.997 2.218 1.00 86.12 91 LEU A C 1
ATOM 677 O O . LEU A 1 91 ? -7.678 17.250 2.586 1.00 86.12 91 LEU A O 1
ATOM 681 N N . PHE A 1 92 ? -6.132 15.750 1.966 1.00 86.62 92 PHE A N 1
ATOM 682 C CA . PHE A 1 92 ? -7.026 14.597 2.023 1.00 86.62 92 PHE A CA 1
ATOM 683 C C . PHE A 1 92 ? -7.134 13.996 3.430 1.00 86.62 92 PHE A C 1
ATOM 685 O O . PHE A 1 92 ? -8.073 13.246 3.685 1.00 86.62 92 PHE A O 1
ATOM 692 N N . SER A 1 93 ? -6.238 14.321 4.371 1.00 89.81 93 SER A N 1
ATOM 693 C CA . SER A 1 93 ? -6.191 13.630 5.665 1.00 89.81 93 SER A CA 1
ATOM 694 C C . SER A 1 93 ? -7.479 13.745 6.477 1.00 89.81 93 SER A C 1
ATOM 696 O O . SER A 1 93 ? -7.987 12.735 6.962 1.00 89.81 93 SER A O 1
ATOM 698 N N . VAL A 1 94 ? -8.022 14.955 6.628 1.00 91.25 94 VAL A N 1
ATOM 699 C CA . VAL A 1 94 ? -9.240 15.177 7.425 1.00 91.25 94 VAL A CA 1
ATOM 700 C C . VAL A 1 94 ? -10.470 14.507 6.786 1.00 91.25 94 VAL A C 1
ATOM 702 O O . VAL A 1 94 ? -11.122 13.720 7.477 1.00 91.25 94 VAL A O 1
ATOM 705 N N . PRO A 1 95 ? -10.765 14.709 5.483 1.00 91.00 95 PRO A N 1
ATOM 706 C CA . PRO A 1 95 ? -11.856 14.001 4.809 1.00 91.00 95 PRO A CA 1
ATOM 707 C C . PRO A 1 95 ? -11.746 12.476 4.907 1.00 91.00 95 PRO A C 1
ATOM 709 O O . PRO A 1 95 ? -12.730 11.808 5.221 1.00 91.00 95 PRO A O 1
ATOM 712 N N . ILE A 1 96 ? -10.547 11.924 4.682 1.00 91.81 96 ILE A N 1
ATOM 713 C CA . ILE A 1 96 ? -10.307 10.478 4.766 1.00 91.81 96 ILE A CA 1
ATOM 714 C C . ILE A 1 96 ? -10.605 9.979 6.172 1.00 91.81 96 ILE A C 1
ATOM 716 O O . ILE A 1 96 ? -11.360 9.025 6.327 1.00 91.81 96 ILE A O 1
ATOM 720 N N . TYR A 1 97 ? -10.060 10.637 7.196 1.00 94.69 97 TYR A N 1
ATOM 721 C CA . TYR A 1 97 ? -10.257 10.235 8.584 1.00 94.69 97 TYR A CA 1
ATOM 722 C C . TYR A 1 97 ? -11.746 10.116 8.937 1.00 94.69 97 TYR A C 1
ATOM 724 O O . TYR A 1 97 ? -12.186 9.074 9.424 1.00 94.69 97 TYR A O 1
ATOM 732 N N . PHE A 1 98 ? -12.538 11.153 8.648 1.00 93.56 98 PHE A N 1
ATOM 733 C CA . PHE A 1 98 ? -13.965 11.142 8.970 1.00 93.56 98 PHE A CA 1
ATOM 734 C C . PHE A 1 98 ? -14.747 10.124 8.144 1.00 93.56 98 PHE A C 1
ATOM 736 O O . PHE A 1 98 ? -15.621 9.449 8.689 1.00 93.56 98 PHE A O 1
ATOM 743 N N . ARG A 1 99 ? -14.412 9.953 6.859 1.00 92.31 99 ARG A N 1
ATOM 744 C CA . ARG A 1 99 ? -15.057 8.946 6.010 1.00 92.31 99 ARG A CA 1
ATOM 745 C C . ARG A 1 99 ? -14.809 7.532 6.530 1.00 92.31 99 ARG A C 1
ATOM 747 O O . ARG A 1 99 ? -15.757 6.754 6.597 1.00 92.31 99 ARG A O 1
ATOM 754 N N . ILE A 1 100 ? -13.577 7.215 6.929 1.00 94.38 100 ILE A N 1
ATOM 755 C CA . ILE A 1 100 ? -13.246 5.912 7.516 1.00 94.38 100 ILE A CA 1
ATOM 756 C C . ILE A 1 100 ? -13.990 5.718 8.840 1.00 94.38 100 ILE A C 1
ATOM 758 O O . ILE A 1 100 ? -14.659 4.703 8.998 1.00 94.38 100 ILE A O 1
ATOM 762 N N . CYS A 1 101 ? -13.963 6.694 9.755 1.00 95.31 101 CYS A N 1
ATOM 763 C CA . CYS A 1 101 ? -14.721 6.611 11.010 1.00 95.31 101 CYS A CA 1
ATOM 764 C C . CYS A 1 101 ? -16.213 6.338 10.768 1.00 95.31 101 CYS A C 1
ATOM 766 O O . CYS A 1 101 ? -16.781 5.461 11.408 1.00 95.31 101 CYS A O 1
ATOM 768 N N . TYR A 1 102 ? -16.835 7.055 9.827 1.00 92.81 102 TYR A N 1
ATOM 769 C CA . TYR A 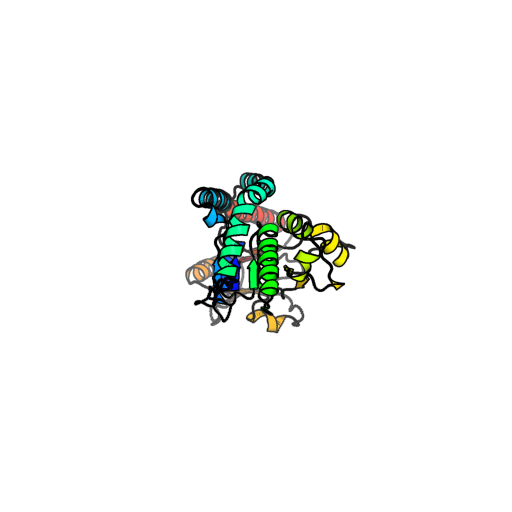1 102 ? -18.240 6.857 9.471 1.00 92.81 102 TYR A CA 1
ATOM 770 C C . TYR A 1 102 ? -18.515 5.431 8.985 1.00 92.81 102 TYR A C 1
ATOM 772 O O . TYR A 1 102 ? -19.450 4.795 9.461 1.00 92.81 102 TYR A O 1
ATOM 780 N N . VAL A 1 103 ? -17.696 4.923 8.059 1.00 92.31 103 VAL A N 1
ATOM 781 C CA . VAL A 1 103 ? -17.863 3.575 7.501 1.00 92.31 103 VAL A CA 1
ATOM 782 C C . VAL A 1 103 ? -17.715 2.516 8.597 1.00 92.31 103 VAL A C 1
ATOM 784 O O . VAL A 1 103 ? -18.594 1.676 8.738 1.00 92.31 103 VAL A O 1
ATOM 787 N N . LEU A 1 104 ? -16.674 2.600 9.428 1.00 93.56 104 LEU A N 1
ATOM 788 C CA . LEU A 1 104 ? -16.425 1.628 10.501 1.00 93.56 104 LEU A CA 1
ATOM 789 C C . LEU A 1 104 ? -17.444 1.697 11.654 1.00 93.56 104 LEU A C 1
ATOM 791 O O . LEU A 1 104 ? -17.606 0.734 12.395 1.00 93.56 104 LEU A O 1
ATOM 795 N N . LEU A 1 105 ? -18.099 2.840 11.872 1.00 91.44 105 LEU A N 1
ATOM 796 C CA . LEU A 1 105 ? -19.170 2.956 12.871 1.00 91.44 105 LEU A CA 1
ATOM 797 C C . LEU A 1 105 ? -20.531 2.510 12.326 1.00 91.44 105 LEU A C 1
ATOM 799 O O . LEU A 1 105 ? -21.390 2.130 13.116 1.00 91.44 105 LEU A O 1
ATOM 803 N N . ARG A 1 106 ? -20.735 2.584 11.004 1.00 89.19 106 ARG A N 1
ATOM 804 C CA . ARG A 1 106 ? -21.989 2.221 10.329 1.00 89.19 106 ARG A CA 1
ATOM 805 C C . ARG A 1 106 ? -22.069 0.738 9.977 1.00 89.19 106 ARG A C 1
ATOM 807 O O . ARG A 1 106 ? -23.164 0.183 9.986 1.00 89.19 106 ARG A O 1
ATOM 814 N N . TYR A 1 107 ? -20.938 0.142 9.620 1.00 88.00 107 TYR A N 1
ATOM 815 C CA . TYR A 1 107 ? -20.844 -1.233 9.149 1.00 88.00 107 TYR A CA 1
ATOM 816 C C . TYR A 1 107 ? -19.965 -2.057 10.075 1.00 88.00 107 TYR A C 1
ATOM 818 O O . TYR A 1 107 ? -18.986 -1.555 10.633 1.00 88.00 107 TYR A O 1
ATOM 826 N N . ASP A 1 108 ? -20.301 -3.334 10.215 1.00 86.50 108 ASP A N 1
ATOM 827 C CA . ASP A 1 108 ? -19.518 -4.250 11.031 1.00 86.50 108 ASP A CA 1
ATOM 828 C C . ASP A 1 108 ? -18.312 -4.773 10.240 1.00 86.50 108 ASP A C 1
ATOM 830 O O . ASP A 1 108 ? -18.444 -5.742 9.508 1.00 86.50 108 ASP A O 1
ATOM 834 N N . ILE A 1 109 ? -17.157 -4.103 10.373 1.00 90.00 109 ILE A N 1
ATOM 835 C CA . ILE A 1 109 ? -15.922 -4.362 9.599 1.00 90.00 109 ILE A CA 1
ATOM 836 C C . ILE A 1 109 ? -14.782 -4.828 10.495 1.00 90.00 109 ILE A C 1
ATOM 838 O O . ILE A 1 109 ? -14.460 -4.152 11.470 1.00 90.00 109 ILE A O 1
ATOM 842 N N . ASP A 1 110 ? -14.139 -5.951 10.168 1.00 88.25 110 ASP A N 1
ATOM 843 C CA . ASP A 1 110 ? -13.030 -6.517 10.959 1.00 88.25 110 ASP A CA 1
ATOM 844 C C . ASP A 1 110 ? -11.652 -6.029 10.514 1.00 88.25 110 ASP A C 1
ATOM 846 O O . ASP A 1 110 ? -10.715 -5.907 11.316 1.00 88.25 110 ASP A O 1
ATOM 850 N N . LYS A 1 111 ? -11.504 -5.732 9.224 1.00 90.75 111 LYS A N 1
ATOM 851 C CA . LYS A 1 111 ? -10.208 -5.401 8.637 1.00 90.75 111 LYS A CA 1
ATOM 852 C C . LYS A 1 111 ? -10.328 -4.300 7.598 1.00 90.75 111 LYS A C 1
ATOM 854 O O . LYS A 1 111 ? -11.257 -4.265 6.802 1.00 90.75 111 LYS A O 1
ATOM 859 N N . ILE A 1 112 ? -9.340 -3.416 7.577 1.00 93.75 112 ILE A N 1
ATOM 860 C CA . ILE A 1 112 ? -9.129 -2.462 6.491 1.00 93.75 112 ILE A CA 1
ATOM 861 C C . ILE A 1 112 ? -7.960 -2.960 5.653 1.00 93.75 112 ILE A C 1
ATOM 863 O O . ILE A 1 112 ? -6.882 -3.194 6.197 1.00 93.75 112 ILE A O 1
ATOM 867 N N . ILE A 1 113 ? -8.151 -3.078 4.343 1.00 89.94 113 ILE A N 1
ATOM 868 C CA . ILE A 1 113 ? -7.076 -3.342 3.389 1.00 89.94 113 ILE A CA 1
ATOM 869 C C . ILE A 1 113 ? -6.806 -2.063 2.600 1.00 89.94 113 ILE A C 1
ATOM 871 O O . ILE A 1 113 ? -7.689 -1.524 1.936 1.00 89.94 113 ILE A O 1
ATOM 875 N N . ASP A 1 114 ? -5.575 -1.569 2.681 1.00 89.56 114 ASP A N 1
ATOM 876 C CA . ASP A 1 114 ? -5.140 -0.319 2.071 1.00 89.56 114 ASP A CA 1
ATOM 877 C C . ASP A 1 114 ? -4.003 -0.558 1.076 1.00 89.56 114 ASP A C 1
ATOM 879 O O . ASP A 1 114 ? -2.884 -0.894 1.461 1.00 89.56 114 ASP A O 1
ATOM 883 N N . THR A 1 115 ? -4.291 -0.357 -0.210 1.00 82.31 115 THR A N 1
ATOM 884 C CA . THR A 1 115 ? -3.325 -0.490 -1.312 1.00 82.31 115 THR A CA 1
ATOM 885 C C . THR A 1 115 ? -2.771 0.856 -1.792 1.00 82.31 115 THR A C 1
ATOM 887 O O . THR A 1 115 ? -2.001 0.891 -2.751 1.00 82.31 115 THR A O 1
ATOM 890 N N . GLN A 1 116 ? -3.173 1.978 -1.183 1.00 83.88 116 GLN A N 1
ATOM 891 C CA . GLN A 1 116 ? -2.953 3.322 -1.727 1.00 83.88 116 GLN A CA 1
ATOM 892 C C . GLN A 1 116 ? -1.617 3.930 -1.292 1.00 83.88 116 GLN A C 1
ATOM 894 O O . GLN A 1 116 ? -1.120 3.652 -0.211 1.00 83.88 116 GLN A O 1
ATOM 899 N N . ALA A 1 117 ? -1.048 4.857 -2.065 1.00 80.44 117 ALA A N 1
ATOM 900 C CA . ALA A 1 117 ? 0.182 5.560 -1.662 1.00 80.44 117 ALA A CA 1
ATOM 901 C C . ALA A 1 117 ? -0.030 6.619 -0.572 1.00 80.44 117 ALA A C 1
ATOM 903 O O . ALA A 1 117 ? 0.935 7.090 0.033 1.00 80.44 117 ALA A O 1
ATOM 904 N N . ILE A 1 118 ? -1.278 7.037 -0.353 1.00 85.44 118 ILE A N 1
ATOM 905 C CA . ILE A 1 118 ? -1.610 8.163 0.517 1.00 85.44 118 ILE A CA 1
ATOM 906 C C . ILE A 1 118 ? -2.642 7.789 1.577 1.00 85.44 118 ILE A C 1
ATOM 908 O O . ILE A 1 118 ? -3.410 6.848 1.400 1.00 85.44 118 ILE A O 1
ATOM 912 N N . GLY A 1 119 ? -2.707 8.568 2.654 1.00 88.31 119 GLY A N 1
ATOM 913 C CA . GLY A 1 119 ? -3.756 8.454 3.662 1.00 88.31 119 GLY A CA 1
ATOM 914 C C . GLY A 1 119 ? -3.477 7.404 4.737 1.00 88.31 119 GLY A C 1
ATOM 915 O O . GLY A 1 119 ? -4.333 7.166 5.585 1.00 88.31 119 GLY A O 1
ATOM 916 N N . THR A 1 120 ? -2.275 6.822 4.780 1.00 91.19 120 THR A N 1
ATOM 917 C CA . THR A 1 120 ? -1.912 5.799 5.779 1.00 91.19 120 THR A CA 1
ATOM 918 C C . THR A 1 120 ? -2.176 6.282 7.210 1.00 91.19 120 THR A C 1
ATOM 920 O O . THR A 1 120 ? -2.800 5.587 8.008 1.00 91.19 120 THR A O 1
ATOM 923 N N . LEU A 1 121 ? -1.736 7.500 7.548 1.00 92.94 121 LEU A N 1
ATOM 924 C CA . LEU A 1 121 ? -1.933 8.066 8.886 1.00 92.94 121 LEU A CA 1
ATOM 925 C C . LEU A 1 121 ? -3.413 8.263 9.253 1.00 92.94 121 LEU A C 1
ATOM 927 O O . LEU A 1 121 ? -3.814 7.766 10.308 1.00 92.94 121 LEU A O 1
ATOM 931 N N . PRO A 1 122 ? -4.231 8.986 8.462 1.00 93.94 122 PRO A N 1
ATOM 932 C CA . PRO A 1 122 ? -5.640 9.183 8.793 1.00 93.94 122 PRO A CA 1
ATOM 933 C C . PRO A 1 122 ? -6.432 7.870 8.820 1.00 93.94 122 PRO A C 1
ATOM 935 O O . PRO A 1 122 ? -7.263 7.717 9.711 1.00 93.94 122 PRO A O 1
ATOM 938 N N . ILE A 1 123 ? -6.137 6.900 7.944 1.00 95.38 123 ILE A N 1
ATOM 939 C CA . ILE A 1 123 ? -6.791 5.578 7.952 1.00 95.38 123 ILE A CA 1
ATOM 940 C C . ILE A 1 123 ? -6.507 4.840 9.267 1.00 95.38 123 ILE A C 1
ATOM 942 O O . ILE A 1 123 ? -7.437 4.440 9.970 1.00 95.38 123 ILE A O 1
ATOM 946 N N . VAL A 1 124 ? -5.232 4.708 9.652 1.00 96.38 124 VAL A N 1
ATOM 947 C CA . VAL A 1 124 ? -4.857 3.978 10.877 1.00 96.38 124 VAL A CA 1
ATOM 948 C C . VAL A 1 124 ? -5.378 4.683 12.128 1.00 96.38 124 VAL A C 1
ATOM 950 O O . VAL A 1 124 ? -5.867 4.039 13.057 1.00 96.38 124 VAL A O 1
ATOM 953 N N . ARG A 1 125 ? -5.329 6.019 12.158 1.00 96.88 125 ARG A N 1
ATOM 954 C CA . ARG A 1 125 ? -5.866 6.794 13.283 1.00 96.88 125 ARG A CA 1
ATOM 955 C C . ARG A 1 125 ? -7.379 6.650 13.403 1.00 96.88 125 ARG A C 1
ATOM 957 O O . ARG A 1 125 ? -7.855 6.538 14.528 1.00 96.88 125 ARG A O 1
ATOM 964 N N . ALA A 1 126 ? -8.115 6.624 12.293 1.00 97.06 126 ALA A N 1
ATOM 965 C CA . ALA A 1 126 ? -9.558 6.401 12.303 1.00 97.06 126 ALA A CA 1
ATOM 966 C C . ALA A 1 126 ? -9.901 5.022 12.885 1.00 97.06 126 ALA A C 1
ATOM 968 O O . ALA A 1 126 ? -10.683 4.936 13.831 1.00 97.06 126 ALA A O 1
ATOM 969 N N . ALA A 1 127 ? -9.228 3.962 12.421 1.00 97.06 127 ALA A N 1
ATOM 970 C CA . ALA A 1 127 ? -9.385 2.617 12.981 1.00 97.06 127 ALA A CA 1
ATOM 971 C C . ALA A 1 127 ? -9.071 2.577 14.487 1.00 97.06 127 ALA A C 1
ATOM 973 O O . ALA A 1 127 ? -9.824 2.005 15.274 1.00 97.06 127 ALA A O 1
ATOM 974 N N . ARG A 1 128 ? -8.001 3.255 14.926 1.00 96.81 128 ARG A N 1
ATOM 975 C CA . ARG A 1 128 ? -7.650 3.361 16.351 1.00 96.81 128 ARG A CA 1
ATOM 976 C C . ARG A 1 128 ? -8.732 4.067 17.169 1.00 96.81 128 ARG A C 1
ATOM 978 O O . ARG A 1 128 ? -9.021 3.628 18.282 1.00 96.81 128 ARG A O 1
ATOM 985 N N . THR A 1 129 ? -9.306 5.149 16.648 1.00 96.38 129 THR A N 1
ATOM 986 C CA . THR A 1 129 ? -10.403 5.869 17.305 1.00 96.38 129 THR A CA 1
ATOM 987 C C . THR A 1 129 ? -11.629 4.972 17.444 1.00 96.38 129 THR A C 1
ATOM 989 O O . THR A 1 129 ? -12.184 4.878 18.535 1.00 96.38 129 THR A O 1
ATOM 992 N N . VAL A 1 130 ? -12.007 4.244 16.391 1.00 95.94 130 VAL A N 1
ATOM 993 C CA . VAL A 1 130 ? -13.160 3.333 16.438 1.00 95.94 130 VAL A CA 1
ATOM 994 C C . VAL A 1 130 ? -12.915 2.155 17.382 1.00 95.94 130 VAL A C 1
ATOM 996 O O . VAL A 1 130 ? -13.780 1.855 18.197 1.00 95.94 130 VAL A O 1
ATOM 999 N N . ASN A 1 131 ? -11.715 1.570 17.397 1.00 95.69 131 ASN A N 1
ATOM 1000 C CA . ASN A 1 131 ? -11.343 0.543 18.379 1.00 95.69 131 ASN A CA 1
ATOM 1001 C C . ASN A 1 131 ? -11.448 1.049 19.825 1.00 95.69 131 ASN A C 1
ATOM 1003 O O . ASN A 1 131 ? -11.902 0.332 20.718 1.00 95.69 131 ASN A O 1
ATOM 1007 N N . PHE A 1 132 ? -11.043 2.298 20.077 1.00 94.44 132 PHE A N 1
ATOM 1008 C CA . PHE A 1 132 ? -11.210 2.919 21.389 1.00 94.44 132 PHE A CA 1
ATOM 1009 C C . PHE A 1 132 ? -12.693 3.082 21.752 1.00 94.44 132 PHE A C 1
ATOM 1011 O O . PHE A 1 132 ? -13.075 2.736 22.869 1.00 94.44 132 PHE A O 1
ATOM 1018 N N . ILE A 1 133 ? -13.523 3.537 20.808 1.00 93.06 133 ILE A N 1
ATOM 1019 C CA . ILE A 1 133 ? -14.978 3.652 20.973 1.00 93.06 133 ILE A CA 1
ATOM 1020 C C . ILE A 1 133 ? -15.599 2.279 21.275 1.00 93.06 133 ILE A C 1
ATOM 1022 O O . ILE A 1 133 ? -16.316 2.132 22.260 1.00 93.06 133 ILE A O 1
ATOM 1026 N N . TYR A 1 134 ? -15.277 1.247 20.494 1.00 92.75 134 TYR A N 1
ATOM 1027 C CA . TYR A 1 134 ? -15.743 -0.125 20.711 1.00 92.75 134 TYR A CA 1
ATOM 1028 C C . TYR A 1 134 ? -15.400 -0.640 22.108 1.00 92.75 134 TYR A C 1
ATOM 1030 O O . TYR A 1 134 ? -16.262 -1.208 22.778 1.00 92.75 134 TYR A O 1
ATOM 1038 N N . ARG A 1 135 ? -14.185 -0.363 22.591 1.00 90.44 135 ARG A N 1
ATOM 1039 C CA . ARG A 1 135 ? -13.773 -0.715 23.952 1.00 90.44 135 ARG A CA 1
ATOM 1040 C C . ARG A 1 135 ? -14.597 0.006 25.024 1.00 90.44 135 ARG A C 1
ATOM 1042 O O . ARG A 1 135 ? -14.949 -0.625 26.017 1.00 90.44 135 ARG A O 1
ATOM 1049 N N . LEU A 1 136 ? -14.919 1.292 24.840 1.00 91.94 136 LEU A N 1
ATOM 1050 C CA . LEU A 1 136 ? -15.804 2.029 25.758 1.00 91.94 136 LEU A CA 1
ATOM 1051 C C . LEU A 1 136 ? -17.200 1.395 25.823 1.00 91.94 136 LEU A C 1
ATOM 1053 O O . LEU A 1 136 ? -17.771 1.272 26.903 1.00 91.94 136 LEU A O 1
ATOM 1057 N N . PHE A 1 137 ? -17.699 0.906 24.687 1.00 89.62 137 PHE A N 1
ATOM 1058 C CA . PHE A 1 137 ? -18.955 0.159 24.587 1.00 89.62 137 PHE A CA 1
ATOM 1059 C C . PHE A 1 137 ? -18.813 -1.348 24.876 1.00 89.62 137 PHE A C 1
ATOM 1061 O O . PHE A 1 137 ? -19.716 -2.120 24.566 1.00 89.62 137 PHE A O 1
ATOM 1068 N N . ARG A 1 138 ? -17.692 -1.782 25.474 1.00 85.81 138 ARG A N 1
ATOM 1069 C CA . ARG A 1 138 ? -17.398 -3.179 25.853 1.00 85.81 138 ARG A CA 1
ATOM 1070 C C . ARG A 1 138 ? -17.501 -4.201 24.710 1.00 85.81 138 ARG A C 1
ATOM 1072 O O . ARG A 1 138 ? -17.651 -5.395 24.960 1.00 85.81 138 ARG A O 1
ATOM 1079 N N . LYS A 1 139 ? -17.353 -3.766 23.458 1.00 83.12 139 LYS A N 1
ATOM 1080 C CA . LYS A 1 139 ? -17.185 -4.670 22.316 1.00 83.12 139 LYS A CA 1
ATOM 1081 C C . LYS A 1 139 ? -15.760 -5.233 22.332 1.00 83.12 139 LYS A C 1
ATOM 1083 O O . LYS A 1 139 ? -14.798 -4.484 22.489 1.00 83.12 139 LYS A O 1
ATOM 1088 N N . LYS A 1 140 ? -15.616 -6.550 22.144 1.00 81.00 140 LYS A N 1
ATOM 1089 C CA . LYS A 1 140 ? -14.309 -7.243 22.084 1.00 81.00 140 LYS A CA 1
ATOM 1090 C C . LYS A 1 140 ? -13.621 -7.158 20.709 1.00 81.00 140 LYS A C 1
ATOM 1092 O O . LYS A 1 140 ? -12.545 -7.716 20.530 1.00 81.00 140 LYS A O 1
ATOM 1097 N N . LYS A 1 141 ? -14.232 -6.467 19.745 1.00 86.75 141 LYS A N 1
ATOM 1098 C CA . LYS A 1 141 ? -13.756 -6.349 18.362 1.00 86.75 141 LYS A CA 1
ATOM 1099 C C . LYS A 1 141 ? -12.576 -5.381 18.248 1.00 86.75 141 LYS A C 1
ATOM 1101 O O . LYS A 1 141 ? -12.605 -4.293 18.825 1.00 86.75 141 LYS A O 1
ATOM 1106 N N . VAL A 1 142 ? -11.564 -5.772 17.473 1.00 92.12 142 VAL A N 1
ATOM 1107 C CA . VAL A 1 142 ? -10.400 -4.941 17.143 1.00 92.12 142 VAL A CA 1
ATOM 1108 C C . VAL A 1 142 ? -10.219 -4.922 15.633 1.00 92.12 142 VAL A C 1
ATOM 1110 O O . VAL A 1 142 ? -9.853 -5.922 15.028 1.00 92.12 142 VAL A O 1
ATOM 1113 N N . ILE A 1 143 ? -10.430 -3.753 15.045 1.00 94.94 143 ILE A N 1
ATOM 1114 C CA . ILE A 1 143 ? -10.236 -3.496 13.625 1.00 94.94 143 ILE A CA 1
ATOM 1115 C C . ILE A 1 143 ? -8.737 -3.401 13.345 1.00 94.94 143 ILE A C 1
ATOM 1117 O O . ILE A 1 143 ? -8.040 -2.582 13.959 1.00 94.94 143 ILE A O 1
ATOM 1121 N N . THR A 1 144 ? -8.246 -4.216 12.413 1.00 94.19 144 THR A N 1
ATOM 1122 C CA . THR A 1 144 ? -6.841 -4.192 11.968 1.00 94.19 144 THR A CA 1
ATOM 1123 C C . THR A 1 144 ? -6.694 -3.495 10.619 1.00 94.19 144 THR A C 1
ATOM 1125 O O . THR A 1 144 ? -7.611 -3.505 9.803 1.00 94.19 144 THR A O 1
ATOM 1128 N N . VAL A 1 145 ? -5.540 -2.874 10.372 1.00 94.88 145 VAL A N 1
ATOM 1129 C CA . VAL A 1 145 ? -5.234 -2.172 9.118 1.00 94.88 145 VAL A CA 1
ATOM 1130 C C . VAL A 1 145 ? -4.057 -2.843 8.435 1.00 94.88 145 VAL A C 1
ATOM 1132 O O . VAL A 1 145 ? -2.950 -2.859 8.969 1.00 94.88 145 VAL A O 1
ATOM 1135 N N . TRP A 1 146 ? -4.302 -3.387 7.251 1.00 91.00 146 TRP A N 1
ATOM 1136 C CA . TRP A 1 146 ? -3.321 -4.065 6.420 1.00 91.00 146 TRP A CA 1
ATOM 1137 C C . TRP A 1 146 ? -2.931 -3.146 5.274 1.00 91.00 146 TRP A C 1
ATOM 1139 O O . TRP A 1 146 ? -3.741 -2.854 4.397 1.00 91.00 146 TRP A O 1
ATOM 1149 N N . LYS A 1 147 ? -1.686 -2.677 5.289 1.00 89.88 147 LYS A N 1
ATOM 1150 C CA . LYS A 1 147 ? -1.123 -1.872 4.211 1.00 89.88 147 LYS A CA 1
ATOM 1151 C C . LYS A 1 147 ? -0.434 -2.788 3.219 1.00 89.88 147 LYS A C 1
ATOM 1153 O O . LYS A 1 147 ? 0.602 -3.351 3.553 1.00 89.88 147 LYS A O 1
ATOM 1158 N N . ILE A 1 148 ? -0.993 -2.912 2.024 1.00 84.06 148 ILE A N 1
ATOM 1159 C CA . ILE A 1 148 ? -0.416 -3.721 0.954 1.00 84.06 148 ILE A CA 1
ATOM 1160 C C . ILE A 1 148 ? 0.541 -2.852 0.152 1.00 84.06 148 ILE A C 1
ATOM 1162 O O . ILE A 1 148 ? 0.140 -1.883 -0.497 1.00 84.06 148 ILE A O 1
ATOM 1166 N N . PHE A 1 149 ? 1.817 -3.196 0.217 1.00 79.62 149 PHE A N 1
ATOM 1167 C CA . PHE A 1 149 ? 2.865 -2.541 -0.534 1.00 79.62 149 PHE A CA 1
ATOM 1168 C C . PHE A 1 149 ? 3.062 -3.265 -1.862 1.00 79.62 149 PHE A C 1
ATOM 1170 O O . PHE A 1 149 ? 3.520 -4.402 -1.903 1.00 79.62 149 PHE A O 1
ATOM 1177 N N . ILE A 1 150 ? 2.662 -2.606 -2.948 1.00 71.25 150 ILE A N 1
ATOM 1178 C CA . ILE A 1 150 ? 2.646 -3.205 -4.290 1.00 71.25 150 ILE A CA 1
ATOM 1179 C C . ILE A 1 150 ? 3.860 -2.820 -5.146 1.00 71.25 150 ILE A C 1
ATOM 1181 O O . ILE A 1 150 ? 3.905 -3.128 -6.333 1.00 71.25 150 ILE A O 1
ATOM 1185 N N . GLU A 1 151 ? 4.811 -2.089 -4.569 1.00 72.25 151 GLU A N 1
ATOM 1186 C CA . GLU A 1 151 ? 6.057 -1.714 -5.233 1.00 72.25 151 GLU A CA 1
ATOM 1187 C C . GLU A 1 151 ? 7.217 -2.558 -4.702 1.00 72.25 151 GLU A C 1
ATOM 1189 O O . GLU A 1 151 ? 7.153 -3.128 -3.614 1.00 72.25 151 GLU A O 1
ATOM 1194 N N . LEU A 1 152 ? 8.317 -2.603 -5.456 1.00 75.56 152 LEU A N 1
ATOM 1195 C CA . LEU A 1 152 ? 9.565 -3.1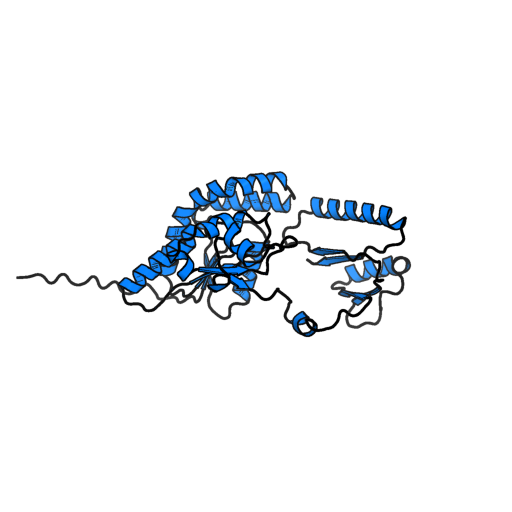69 -4.953 1.00 75.56 152 LEU A CA 1
ATOM 1196 C C . LEU A 1 152 ? 10.074 -2.312 -3.783 1.00 75.56 152 LEU A C 1
ATOM 1198 O O . LEU A 1 152 ? 10.226 -1.093 -3.950 1.00 75.56 152 LEU A O 1
ATOM 1202 N N . PRO A 1 153 ? 10.376 -2.898 -2.611 1.00 78.06 153 PRO A N 1
ATOM 1203 C CA . PRO A 1 153 ? 10.868 -2.131 -1.482 1.00 78.06 153 PRO A CA 1
ATOM 1204 C C . PRO A 1 153 ? 12.331 -1.807 -1.727 1.00 78.06 153 PRO A C 1
ATOM 1206 O O . PRO A 1 153 ? 13.208 -2.664 -1.683 1.00 78.06 153 PRO A O 1
ATOM 1209 N N . ASN A 1 154 ? 12.591 -0.544 -2.041 1.00 78.00 154 ASN A N 1
ATOM 1210 C CA . ASN A 1 154 ? 13.934 -0.043 -2.266 1.00 78.00 154 ASN A CA 1
ATOM 1211 C C . ASN A 1 154 ? 14.046 1.408 -1.777 1.00 78.00 154 ASN A C 1
ATOM 1213 O O . ASN A 1 154 ? 13.063 2.050 -1.394 1.00 78.00 154 ASN A O 1
ATOM 1217 N N . ALA A 1 155 ? 15.264 1.946 -1.808 1.00 72.44 155 ALA A N 1
ATOM 1218 C CA . ALA A 1 155 ? 15.546 3.302 -1.344 1.00 72.44 155 ALA A CA 1
ATOM 1219 C C . ALA A 1 155 ? 14.865 4.414 -2.171 1.00 72.44 155 ALA A C 1
ATOM 1221 O O . ALA A 1 155 ? 14.868 5.562 -1.734 1.00 72.44 155 ALA A O 1
ATOM 1222 N N . LYS A 1 156 ? 14.304 4.112 -3.351 1.00 71.12 156 LYS A N 1
ATOM 1223 C CA . LYS A 1 156 ? 13.577 5.062 -4.211 1.00 71.12 156 LYS A CA 1
ATOM 1224 C C . LYS A 1 156 ? 12.071 5.082 -3.917 1.00 71.12 156 LYS A C 1
ATOM 1226 O O . LYS A 1 156 ? 11.440 6.111 -4.152 1.00 71.12 156 LYS A O 1
ATOM 1231 N N . SER A 1 157 ? 11.509 4.037 -3.305 1.00 67.44 157 SER A N 1
ATOM 1232 C CA . SER A 1 157 ? 10.078 3.918 -2.949 1.00 67.44 157 SER A CA 1
ATOM 1233 C C . SER A 1 157 ? 9.686 4.727 -1.688 1.00 67.44 157 SER A C 1
ATOM 1235 O O . SER A 1 157 ? 8.806 4.358 -0.910 1.00 67.44 157 SER A O 1
ATOM 1237 N N . LEU A 1 158 ? 10.348 5.871 -1.457 1.00 63.34 158 LEU A N 1
ATOM 1238 C CA . LEU A 1 158 ? 10.264 6.696 -0.236 1.00 63.34 158 LEU A CA 1
ATOM 1239 C C . LEU A 1 158 ? 8.862 7.243 0.056 1.00 63.34 158 LEU A C 1
ATOM 1241 O O . LEU A 1 158 ? 8.536 7.558 1.206 1.00 63.34 158 LEU A O 1
ATOM 1245 N N . TYR A 1 159 ? 8.049 7.374 -0.989 1.00 65.62 159 TYR A N 1
ATOM 1246 C CA . TYR A 1 159 ? 6.715 7.963 -0.949 1.00 65.62 159 TYR A CA 1
ATOM 1247 C C . TYR A 1 159 ? 5.748 7.157 -0.069 1.00 65.62 159 TYR A C 1
ATOM 1249 O O . TYR A 1 159 ? 4.922 7.744 0.629 1.00 65.62 159 TYR A O 1
ATOM 1257 N N . TYR A 1 160 ? 5.915 5.836 0.006 1.00 65.94 160 TYR A N 1
ATOM 1258 C CA . TYR A 1 160 ? 5.169 4.975 0.929 1.00 65.94 160 TYR A CA 1
ATOM 1259 C C . TYR A 1 160 ? 5.741 4.999 2.345 1.00 65.94 160 TYR A C 1
ATOM 1261 O O . TYR A 1 160 ? 5.021 5.159 3.336 1.00 65.94 160 TYR A O 1
ATOM 1269 N N . HIS A 1 161 ? 7.063 4.876 2.441 1.00 74.38 161 HIS A N 1
ATOM 1270 C CA . HIS A 1 161 ? 7.771 4.670 3.700 1.00 74.38 161 HIS A CA 1
ATOM 1271 C C . HIS A 1 161 ? 7.608 5.848 4.672 1.00 74.38 161 HIS A C 1
ATOM 1273 O O . HIS A 1 161 ? 7.436 5.658 5.879 1.00 74.38 161 HIS A O 1
ATOM 1279 N N . ARG A 1 162 ? 7.577 7.085 4.153 1.00 81.75 162 ARG A N 1
ATOM 1280 C CA . ARG A 1 162 ? 7.527 8.311 4.966 1.00 81.75 162 ARG A CA 1
ATOM 1281 C C . ARG A 1 162 ? 6.362 8.351 5.958 1.00 81.75 162 ARG A C 1
ATOM 1283 O O . ARG A 1 162 ? 6.540 8.860 7.065 1.00 81.75 162 ARG A O 1
ATOM 1290 N N . TYR A 1 163 ? 5.173 7.892 5.574 1.00 86.38 163 TYR A N 1
ATOM 1291 C CA . TYR A 1 163 ? 3.990 7.976 6.441 1.00 86.38 163 TYR A CA 1
ATOM 1292 C C . TYR A 1 163 ? 3.858 6.781 7.373 1.00 86.38 163 TYR A C 1
ATOM 1294 O O . TYR A 1 163 ? 3.410 6.951 8.504 1.00 86.38 163 TYR A O 1
ATOM 1302 N N . ILE A 1 164 ? 4.348 5.617 6.947 1.00 89.19 164 ILE A N 1
ATOM 1303 C CA . ILE A 1 164 ? 4.493 4.439 7.806 1.00 89.19 164 ILE A CA 1
ATOM 1304 C C . ILE A 1 164 ? 5.459 4.757 8.955 1.00 89.19 164 ILE A C 1
ATOM 1306 O O . ILE A 1 164 ? 5.136 4.538 10.121 1.00 89.19 164 ILE A O 1
ATOM 1310 N N . LYS A 1 165 ? 6.582 5.422 8.651 1.00 90.44 165 LYS A N 1
ATOM 1311 C CA . LYS A 1 165 ? 7.580 5.862 9.639 1.00 90.44 165 LYS A CA 1
ATOM 1312 C C . LYS A 1 165 ? 7.011 6.737 10.759 1.00 90.44 165 LYS A C 1
ATOM 1314 O O . LYS A 1 165 ? 7.542 6.736 11.870 1.00 90.44 165 LYS A O 1
ATOM 1319 N N . LYS A 1 166 ? 5.932 7.473 10.474 1.00 91.44 166 LYS A N 1
ATOM 1320 C CA . LYS A 1 166 ? 5.255 8.387 11.408 1.00 91.44 166 LYS A CA 1
ATOM 1321 C C . LYS A 1 166 ? 4.208 7.705 12.297 1.00 91.44 166 LYS A C 1
ATOM 1323 O O . LYS A 1 166 ? 3.617 8.382 13.139 1.00 91.44 166 LYS A O 1
ATOM 1328 N N . LEU A 1 167 ? 3.952 6.406 12.125 1.00 93.19 167 LEU A N 1
ATOM 1329 C CA . LEU A 1 167 ? 3.022 5.662 12.973 1.00 93.19 167 LEU A CA 1
ATOM 1330 C C . LEU A 1 167 ? 3.557 5.574 14.407 1.00 93.19 167 LEU A C 1
ATOM 1332 O O . LEU A 1 167 ? 4.713 5.214 14.648 1.00 93.19 167 LEU A O 1
ATOM 1336 N N . SER A 1 168 ? 2.703 5.893 15.379 1.00 93.56 168 SER A N 1
ATOM 1337 C CA . SER A 1 168 ? 3.045 5.779 16.797 1.00 93.56 168 SER A CA 1
ATOM 1338 C C . SER A 1 168 ? 3.083 4.315 17.249 1.00 93.56 168 SER A C 1
ATOM 1340 O O . SER A 1 168 ? 2.531 3.431 16.597 1.00 93.56 168 SER A O 1
ATOM 1342 N N . LYS A 1 169 ? 3.649 4.043 18.435 1.00 91.88 169 LYS A N 1
ATOM 1343 C CA . LYS A 1 169 ? 3.605 2.699 19.049 1.00 91.88 169 LYS A CA 1
ATOM 1344 C C . LYS A 1 169 ? 2.173 2.157 19.187 1.00 91.88 169 LYS A C 1
ATOM 1346 O O . LYS A 1 169 ? 1.974 0.951 19.129 1.00 91.88 169 LYS A O 1
ATOM 1351 N N . LYS A 1 170 ? 1.179 3.032 19.390 1.00 92.94 170 LYS A N 1
ATOM 1352 C CA . LYS A 1 170 ? -0.238 2.640 19.492 1.00 92.94 170 LYS A CA 1
ATOM 1353 C C . LYS A 1 170 ? -0.831 2.304 18.127 1.00 92.94 170 LYS A C 1
ATOM 1355 O O . LYS A 1 170 ? -1.620 1.374 18.041 1.00 92.94 170 LYS A O 1
ATOM 1360 N N . ASP A 1 171 ? -0.439 3.037 17.089 1.00 94.50 171 ASP A N 1
ATOM 1361 C CA . ASP A 1 171 ? -0.888 2.784 15.719 1.00 94.50 171 ASP A CA 1
ATOM 1362 C C . ASP A 1 171 ? -0.335 1.438 15.214 1.00 94.50 171 ASP A C 1
ATOM 1364 O O . ASP A 1 171 ? -1.080 0.627 14.673 1.00 94.50 171 ASP A O 1
ATOM 1368 N N . LYS A 1 172 ? 0.941 1.141 15.501 1.00 92.62 172 LYS A N 1
ATOM 1369 C CA . LYS A 1 172 ? 1.596 -0.122 15.112 1.00 92.62 172 LYS A CA 1
ATOM 1370 C C . LYS A 1 172 ? 0.957 -1.380 15.707 1.00 92.62 172 LYS A C 1
ATOM 1372 O O . LYS A 1 172 ? 1.041 -2.437 15.102 1.00 92.62 172 LYS A O 1
ATOM 1377 N N . LYS A 1 173 ? 0.258 -1.280 16.845 1.00 92.00 173 LYS A N 1
ATOM 1378 C CA . LYS A 1 173 ? -0.445 -2.428 17.456 1.00 92.00 173 LYS A CA 1
ATOM 1379 C C . LYS A 1 173 ? -1.582 -2.982 16.596 1.00 92.00 173 LYS A C 1
ATOM 1381 O O . LYS A 1 173 ? -1.935 -4.141 16.758 1.00 92.00 173 LYS A O 1
ATOM 1386 N N . ILE A 1 174 ? -2.168 -2.155 15.733 1.00 93.75 174 ILE A N 1
ATOM 1387 C CA . ILE A 1 174 ? -3.284 -2.544 14.859 1.00 93.75 174 ILE A CA 1
ATOM 1388 C C . ILE A 1 174 ? -2.897 -2.522 13.379 1.00 93.75 174 ILE A C 1
ATOM 1390 O O . ILE A 1 174 ? -3.743 -2.769 12.526 1.00 93.75 174 ILE A O 1
ATOM 1394 N N . PHE A 1 175 ? -1.644 -2.192 13.069 1.00 94.25 175 PHE A N 1
ATOM 1395 C CA . PHE A 1 175 ? -1.147 -2.015 11.714 1.00 94.25 175 PHE A CA 1
ATOM 1396 C C . PHE A 1 175 ? -0.274 -3.200 11.312 1.00 94.25 175 PHE A C 1
ATOM 1398 O O . PHE A 1 175 ? 0.615 -3.606 12.060 1.00 94.25 175 PHE A O 1
ATOM 1405 N N . LYS A 1 176 ? -0.511 -3.723 10.113 1.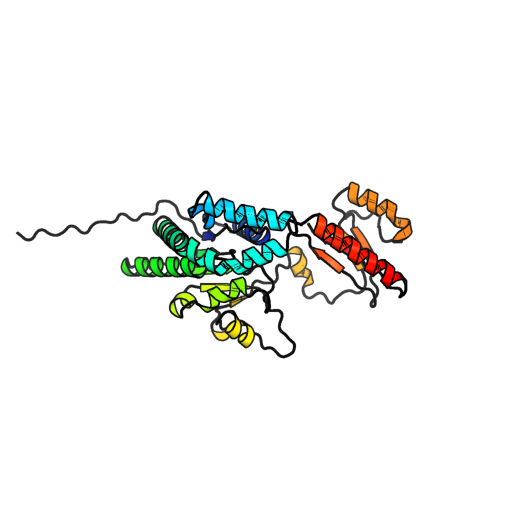00 90.25 176 LYS A N 1
ATOM 1406 C CA . LYS A 1 176 ? 0.308 -4.747 9.470 1.00 90.25 176 LYS A CA 1
ATOM 1407 C C . LYS A 1 176 ? 0.789 -4.224 8.128 1.00 90.25 176 LYS A C 1
ATOM 1409 O O . LYS A 1 176 ? -0.012 -3.735 7.331 1.00 90.25 176 LYS A O 1
ATOM 1414 N N . PHE A 1 177 ? 2.092 -4.316 7.892 1.00 89.88 177 PHE A N 1
ATOM 1415 C CA . PHE A 1 177 ? 2.692 -3.953 6.617 1.00 89.88 177 PHE A CA 1
ATOM 1416 C C . PHE A 1 177 ? 2.917 -5.212 5.787 1.00 89.88 177 PHE A C 1
ATOM 1418 O O . PHE A 1 177 ? 3.738 -6.042 6.158 1.00 89.88 177 PHE A O 1
ATOM 1425 N N . VAL A 1 178 ? 2.172 -5.368 4.697 1.00 85.12 178 VAL A N 1
ATOM 1426 C CA . VAL A 1 178 ? 2.293 -6.513 3.793 1.00 85.12 178 VAL A CA 1
ATOM 1427 C C . VAL A 1 178 ? 3.197 -6.122 2.636 1.00 85.12 178 VAL A C 1
ATOM 1429 O O . VAL A 1 178 ? 2.899 -5.160 1.930 1.00 85.12 178 VAL A O 1
ATOM 1432 N N . SER A 1 179 ? 4.303 -6.836 2.456 1.00 82.62 179 SER A N 1
ATOM 1433 C CA . SER A 1 179 ? 5.335 -6.509 1.465 1.00 82.62 179 SER A CA 1
ATOM 1434 C C . SER A 1 179 ? 6.042 -7.773 0.975 1.00 82.62 179 SER A C 1
ATOM 1436 O O . SER A 1 179 ? 5.902 -8.829 1.577 1.00 82.62 179 SER A O 1
ATOM 1438 N N . ILE A 1 180 ? 6.832 -7.662 -0.090 1.00 77.00 180 ILE A N 1
ATOM 1439 C CA . ILE A 1 180 ? 7.902 -8.621 -0.409 1.00 77.00 180 ILE A CA 1
ATOM 1440 C C . ILE A 1 180 ? 9.213 -8.194 0.272 1.00 77.00 180 ILE A C 1
ATOM 1442 O O . ILE A 1 180 ? 9.298 -7.073 0.793 1.00 77.00 180 ILE A O 1
ATOM 1446 N N . SER A 1 181 ? 10.226 -9.064 0.264 1.00 80.81 181 SER A N 1
ATOM 1447 C CA . SER A 1 181 ? 11.573 -8.737 0.750 1.00 80.81 181 SER A CA 1
ATOM 1448 C C . SER A 1 181 ? 12.175 -7.543 -0.012 1.00 80.81 181 SER A C 1
ATOM 1450 O O . SER A 1 181 ? 11.965 -7.409 -1.223 1.00 80.81 181 SER A O 1
ATOM 1452 N N . PRO A 1 182 ? 12.893 -6.636 0.675 1.00 82.00 182 PRO A N 1
ATOM 1453 C CA . PRO A 1 182 ? 13.482 -5.461 0.057 1.00 82.00 182 PRO A CA 1
ATOM 1454 C C . PRO A 1 182 ? 14.670 -5.820 -0.835 1.00 82.00 182 PRO A C 1
ATOM 1456 O O . PRO A 1 182 ? 15.414 -6.763 -0.579 1.00 82.00 182 PRO A O 1
ATOM 1459 N N . SER A 1 183 ? 14.899 -4.997 -1.857 1.00 79.94 183 SER A N 1
ATOM 1460 C CA . SER A 1 183 ? 16.143 -5.025 -2.625 1.00 79.94 183 SER A CA 1
ATOM 1461 C C . SER A 1 183 ? 17.230 -4.325 -1.810 1.00 79.94 183 SER A C 1
ATOM 1463 O O . SER A 1 183 ? 17.340 -3.095 -1.819 1.00 79.94 183 SER A O 1
ATOM 1465 N N . LEU A 1 184 ? 18.005 -5.121 -1.080 1.00 79.31 184 LEU A N 1
ATOM 1466 C CA . LEU A 1 184 ? 19.087 -4.654 -0.217 1.00 79.31 184 LEU A CA 1
ATOM 1467 C C . LEU A 1 184 ? 20.332 -4.305 -1.039 1.00 79.31 184 LEU A C 1
ATOM 1469 O O . LEU A 1 184 ? 20.598 -4.898 -2.086 1.00 79.31 184 LEU A O 1
ATOM 1473 N N . LYS A 1 185 ? 21.110 -3.329 -0.563 1.00 76.00 185 LYS A N 1
ATOM 1474 C CA . LYS A 1 185 ? 22.484 -3.143 -1.048 1.00 76.00 185 LYS A CA 1
ATOM 1475 C C . LYS A 1 185 ? 23.366 -4.258 -0.490 1.00 76.00 185 LYS A C 1
ATOM 1477 O O . LYS A 1 185 ? 23.086 -4.773 0.590 1.00 76.00 185 LYS A O 1
ATOM 1482 N N . THR A 1 186 ? 24.451 -4.588 -1.189 1.00 59.22 186 THR A N 1
ATOM 1483 C CA . THR A 1 186 ? 25.480 -5.505 -0.686 1.00 59.22 186 THR A CA 1
ATOM 1484 C C . THR A 1 186 ? 25.881 -5.064 0.725 1.00 59.22 186 THR A C 1
ATOM 1486 O O . THR A 1 186 ? 26.247 -3.905 0.895 1.00 59.22 186 THR A O 1
ATOM 1489 N N . SER A 1 187 ? 25.740 -5.963 1.707 1.00 74.00 187 SER A N 1
ATOM 1490 C CA . SER A 1 187 ? 25.962 -5.765 3.154 1.00 74.00 187 SER A CA 1
ATOM 1491 C C . SER A 1 187 ? 24.902 -5.008 3.983 1.00 74.00 187 SER A C 1
ATOM 1493 O O . SER A 1 187 ? 25.147 -4.769 5.164 1.00 74.00 187 SER A O 1
ATOM 1495 N N . GLU A 1 188 ? 23.744 -4.610 3.441 1.00 82.88 188 GLU A N 1
ATOM 1496 C CA . GLU A 1 188 ? 22.648 -4.057 4.262 1.00 82.88 188 GLU A CA 1
ATOM 1497 C C . GLU A 1 188 ? 21.792 -5.194 4.839 1.00 82.88 188 GLU A C 1
ATOM 1499 O O . GLU A 1 188 ? 21.270 -6.012 4.091 1.00 82.88 188 GLU A O 1
ATOM 1504 N N . GLU A 1 189 ? 21.619 -5.239 6.162 1.00 89.00 189 GLU A N 1
ATOM 1505 C CA . GLU A 1 189 ? 20.679 -6.171 6.798 1.00 89.00 189 GLU A CA 1
ATOM 1506 C C . GLU A 1 189 ? 19.226 -5.697 6.658 1.00 89.00 189 GLU A C 1
ATOM 1508 O O . GLU A 1 189 ? 18.913 -4.505 6.756 1.00 89.00 189 GLU A O 1
ATOM 1513 N N . GLU A 1 190 ? 18.310 -6.650 6.524 1.00 88.75 190 GLU A N 1
A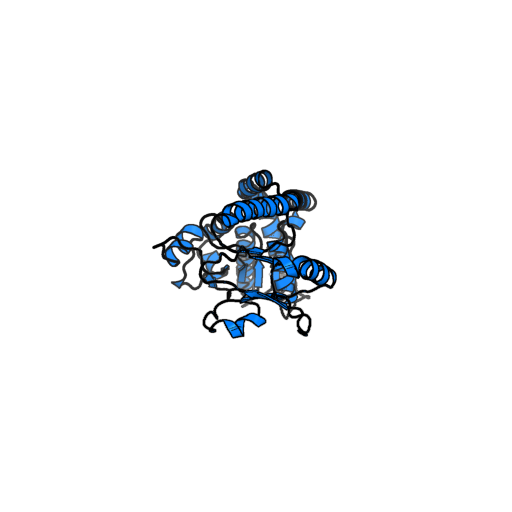TOM 1514 C CA . GLU A 1 190 ? 16.892 -6.382 6.291 1.00 88.75 190 GLU A CA 1
ATOM 1515 C C . GLU A 1 190 ? 16.197 -5.628 7.441 1.00 88.75 190 GLU A C 1
ATOM 1517 O O . GLU A 1 190 ? 15.437 -4.686 7.202 1.00 88.75 190 GLU A O 1
ATOM 1522 N N . GLU A 1 191 ? 16.498 -5.970 8.699 1.00 91.56 191 GLU A N 1
ATOM 1523 C CA . GLU A 1 191 ? 15.980 -5.250 9.876 1.00 91.56 191 GLU A CA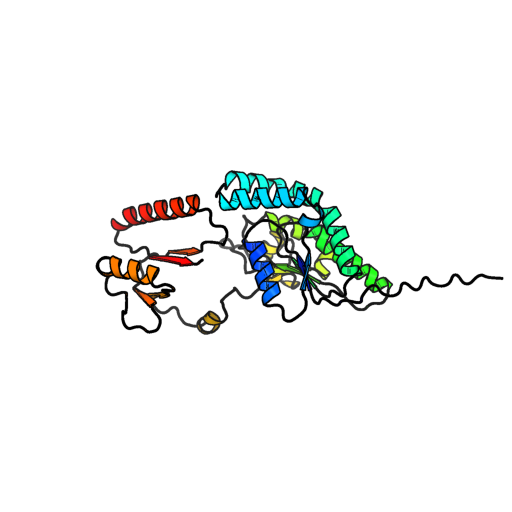 1
ATOM 1524 C C . GLU A 1 191 ? 16.351 -3.761 9.814 1.00 91.56 191 GLU A C 1
ATOM 1526 O O . GLU A 1 191 ? 15.526 -2.878 10.075 1.00 91.56 191 GLU A O 1
ATOM 1531 N N . ASN A 1 192 ? 17.591 -3.467 9.414 1.00 90.75 192 ASN A N 1
ATOM 1532 C CA . ASN A 1 192 ? 18.093 -2.102 9.321 1.00 90.75 192 ASN A CA 1
ATOM 1533 C C . ASN A 1 192 ? 17.386 -1.324 8.209 1.00 90.75 192 ASN A C 1
ATOM 1535 O O . ASN A 1 192 ? 17.034 -0.157 8.417 1.00 90.75 192 ASN A O 1
ATOM 1539 N N . PHE A 1 193 ? 17.091 -1.971 7.078 1.00 90.62 193 PHE A N 1
ATOM 1540 C CA . PHE A 1 193 ? 16.288 -1.382 6.008 1.00 90.62 193 PHE A CA 1
ATOM 1541 C C . PHE A 1 193 ? 14.904 -0.954 6.525 1.00 90.62 193 PHE A C 1
ATOM 1543 O O . PHE A 1 193 ? 14.527 0.224 6.435 1.00 90.62 193 PHE A O 1
ATOM 1550 N N . TRP A 1 194 ? 14.156 -1.872 7.142 1.00 90.56 194 TRP A N 1
ATOM 1551 C CA . TRP A 1 194 ? 12.796 -1.589 7.608 1.00 90.56 194 TRP A CA 1
ATOM 1552 C C . TRP A 1 194 ? 12.747 -0.557 8.727 1.00 90.56 194 TRP A C 1
ATOM 1554 O O . TRP A 1 194 ? 11.893 0.342 8.718 1.00 90.56 194 TRP A O 1
ATOM 1564 N N . LYS A 1 195 ? 13.701 -0.611 9.655 1.00 90.69 195 LYS A N 1
ATOM 1565 C CA . LYS A 1 195 ? 13.824 0.367 10.736 1.00 90.69 195 LYS A CA 1
ATOM 1566 C C . LYS A 1 195 ? 14.154 1.758 10.197 1.00 90.69 195 LYS A C 1
ATOM 1568 O O . LYS A 1 195 ? 13.557 2.751 10.621 1.00 90.69 195 LYS A O 1
ATOM 1573 N N . LYS A 1 196 ? 15.051 1.854 9.214 1.00 89.19 196 LYS A N 1
ATOM 1574 C CA . LYS A 1 196 ? 15.463 3.123 8.602 1.00 89.19 196 LYS A CA 1
ATOM 1575 C C . LYS A 1 196 ? 14.332 3.787 7.823 1.00 89.19 196 LYS A C 1
ATOM 1577 O O . LYS A 1 196 ? 14.074 4.984 8.019 1.00 89.19 196 LYS A O 1
ATOM 1582 N N . PHE A 1 197 ? 13.663 3.038 6.950 1.00 87.44 197 PHE A N 1
ATOM 1583 C CA . PHE A 1 197 ? 12.684 3.598 6.019 1.00 87.44 197 PHE A CA 1
ATOM 1584 C C . PHE A 1 197 ? 11.268 3.641 6.595 1.00 87.44 197 PHE A C 1
ATOM 1586 O O . PHE A 1 197 ? 10.613 4.678 6.490 1.00 87.44 197 PHE A O 1
ATOM 1593 N N . CYS A 1 198 ? 10.825 2.583 7.273 1.00 88.50 198 CYS A N 1
ATOM 1594 C CA . CYS A 1 198 ? 9.458 2.455 7.784 1.00 88.50 198 CYS A CA 1
ATOM 1595 C C . CYS A 1 198 ? 9.362 2.556 9.314 1.00 88.50 198 CYS A C 1
ATOM 1597 O O . CYS A 1 198 ? 8.255 2.661 9.839 1.00 88.50 198 CYS A O 1
ATOM 1599 N N . ASN A 1 199 ? 10.491 2.550 10.038 1.00 91.56 199 ASN A N 1
ATOM 1600 C CA . ASN A 1 199 ? 10.522 2.399 11.498 1.00 91.56 199 ASN A CA 1
ATOM 1601 C C . ASN A 1 199 ? 9.763 1.139 11.954 1.00 91.56 199 ASN A C 1
ATOM 1603 O O . ASN A 1 199 ? 9.109 1.164 12.991 1.00 91.56 199 ASN A O 1
ATOM 1607 N N . LEU A 1 200 ? 9.810 0.062 11.170 1.00 90.50 200 LEU A N 1
ATOM 1608 C CA . LEU A 1 200 ? 9.220 -1.234 11.519 1.00 90.50 200 LEU A CA 1
ATOM 1609 C C . LEU A 1 200 ? 10.317 -2.219 11.929 1.00 90.50 200 LEU A C 1
ATOM 1611 O O . LEU A 1 200 ? 11.473 -2.018 11.562 1.00 90.50 200 LEU A O 1
ATOM 1615 N N . SER A 1 201 ? 9.950 -3.248 12.692 1.00 89.06 201 SER A N 1
ATOM 1616 C CA . SER A 1 201 ? 10.857 -4.305 13.151 1.00 89.06 201 SER A CA 1
ATOM 1617 C C . SER A 1 201 ? 10.329 -5.695 12.795 1.00 89.06 201 SER A C 1
ATOM 1619 O O . SER A 1 201 ? 9.171 -6.022 13.084 1.00 89.06 201 SER A O 1
ATOM 1621 N N . LEU A 1 202 ? 11.200 -6.525 12.218 1.00 86.06 202 LEU A N 1
ATOM 1622 C CA . LEU A 1 202 ? 10.947 -7.933 11.906 1.00 86.06 202 LEU A CA 1
ATOM 1623 C C . LEU A 1 202 ? 10.688 -8.730 13.182 1.00 86.06 202 LEU A C 1
ATOM 1625 O O . LEU A 1 202 ? 9.722 -9.485 13.249 1.00 86.06 202 LEU A O 1
ATOM 1629 N N . MET A 1 203 ? 11.468 -8.473 14.239 1.00 85.62 203 MET A N 1
ATOM 1630 C CA . MET A 1 203 ? 11.343 -9.152 15.538 1.00 85.62 203 MET A CA 1
ATOM 1631 C C . MET A 1 203 ? 9.963 -8.977 16.187 1.00 85.62 203 MET A C 1
ATOM 1633 O O . MET A 1 203 ? 9.573 -9.754 17.054 1.00 85.62 203 MET A O 1
ATOM 1637 N N . LYS A 1 204 ? 9.212 -7.944 15.790 1.00 84.94 204 LYS A N 1
ATOM 1638 C CA . LYS A 1 204 ? 7.866 -7.655 16.306 1.00 84.94 204 LYS A CA 1
ATOM 1639 C C . LYS A 1 204 ? 6.744 -8.169 15.405 1.00 84.94 204 LYS A C 1
ATOM 1641 O O . LYS A 1 204 ? 5.576 -7.932 15.717 1.00 84.94 204 LYS A O 1
ATOM 1646 N N . GLY A 1 205 ? 7.068 -8.810 14.280 1.00 83.56 205 GLY A N 1
ATOM 1647 C CA . GLY A 1 205 ? 6.079 -9.253 13.294 1.00 83.56 205 GLY A CA 1
ATOM 1648 C C . GLY A 1 205 ? 5.229 -8.099 12.745 1.00 83.56 205 GLY A C 1
ATOM 1649 O O . GLY A 1 205 ? 4.025 -8.256 12.515 1.00 83.56 205 GLY A O 1
ATOM 1650 N N . GLU A 1 206 ? 5.817 -6.901 12.625 1.00 86.62 206 GLU A N 1
ATOM 1651 C CA . GLU A 1 206 ? 5.152 -5.714 12.062 1.00 86.62 206 GLU A CA 1
ATOM 1652 C C . GLU A 1 206 ? 5.079 -5.774 10.525 1.00 86.62 206 GLU A C 1
ATOM 1654 O O . GLU A 1 206 ? 4.249 -5.093 9.915 1.00 86.62 206 GLU A O 1
ATOM 1659 N N . ILE A 1 207 ? 5.920 -6.619 9.924 1.00 86.75 207 ILE A N 1
ATOM 1660 C CA . ILE A 1 207 ? 5.976 -6.911 8.494 1.00 86.75 207 ILE A CA 1
ATOM 1661 C C . ILE A 1 207 ? 5.442 -8.324 8.278 1.00 86.75 207 ILE A C 1
ATOM 1663 O O . ILE A 1 207 ? 5.819 -9.257 8.984 1.00 86.75 207 ILE A O 1
ATOM 1667 N N . VAL A 1 208 ? 4.541 -8.458 7.316 1.00 83.25 208 VAL A N 1
ATOM 1668 C CA . VAL A 1 208 ? 4.011 -9.728 6.837 1.00 83.25 208 VAL A CA 1
ATOM 1669 C C . VAL A 1 208 ? 4.528 -9.884 5.421 1.00 83.25 208 VAL A C 1
ATOM 1671 O O . VAL A 1 208 ? 4.183 -9.082 4.550 1.00 83.25 208 VAL A O 1
ATOM 1674 N N . TYR A 1 209 ? 5.365 -10.887 5.191 1.00 76.69 209 TYR A N 1
ATOM 1675 C CA . TYR A 1 209 ? 5.763 -11.189 3.830 1.00 76.69 209 TYR A CA 1
ATOM 1676 C C . TYR A 1 209 ? 4.589 -11.820 3.111 1.00 76.69 209 TYR A C 1
ATOM 1678 O O . TYR A 1 209 ? 4.076 -12.855 3.531 1.00 76.69 209 TYR A O 1
ATOM 1686 N N . ALA A 1 210 ? 4.136 -11.155 2.053 1.00 63.78 210 ALA A N 1
ATOM 1687 C CA . ALA A 1 210 ? 3.400 -11.877 1.042 1.00 63.78 210 ALA A CA 1
ATOM 1688 C C . ALA A 1 210 ? 4.393 -12.853 0.418 1.00 63.78 210 ALA A C 1
ATOM 1690 O O . ALA A 1 210 ? 5.524 -12.459 0.101 1.00 63.78 210 ALA A O 1
ATOM 1691 N N . ASP A 1 211 ? 3.970 -14.101 0.221 1.00 52.72 211 ASP A N 1
ATOM 1692 C CA . ASP A 1 211 ? 4.639 -14.933 -0.765 1.00 52.72 211 ASP A CA 1
ATOM 1693 C C . ASP A 1 211 ? 4.762 -14.087 -2.031 1.00 52.72 211 ASP A C 1
ATOM 1695 O O . ASP A 1 211 ? 3.821 -13.366 -2.400 1.00 52.72 211 ASP A O 1
ATOM 1699 N N . SER A 1 212 ? 5.942 -14.108 -2.663 1.00 45.41 212 SER A N 1
ATOM 1700 C CA . SER A 1 212 ? 6.056 -13.535 -4.005 1.00 45.41 212 SER A CA 1
ATOM 1701 C C . SER A 1 212 ? 4.844 -14.025 -4.790 1.00 45.41 212 SER A C 1
ATOM 1703 O O . SER A 1 212 ? 4.497 -15.196 -4.612 1.00 45.41 212 SER A O 1
ATOM 1705 N N . PRO A 1 213 ? 4.165 -13.181 -5.588 1.00 44.75 213 PRO A N 1
ATOM 1706 C CA . PRO A 1 213 ? 3.009 -13.591 -6.377 1.00 44.75 213 PRO A CA 1
ATOM 1707 C C . PRO A 1 213 ? 3.462 -14.529 -7.507 1.00 44.75 213 PRO A C 1
ATOM 1709 O O . PRO A 1 213 ? 3.334 -14.244 -8.693 1.00 44.75 213 PRO A O 1
ATOM 1712 N N . ILE A 1 214 ? 4.037 -15.659 -7.118 1.00 38.09 214 ILE A N 1
ATOM 1713 C CA . ILE A 1 214 ? 4.193 -16.870 -7.874 1.00 38.09 214 ILE A CA 1
ATOM 1714 C C . ILE A 1 214 ? 2.750 -17.313 -8.032 1.00 38.09 214 ILE A C 1
ATOM 1716 O O . ILE A 1 214 ? 2.091 -17.685 -7.058 1.00 38.09 214 ILE A O 1
ATOM 1720 N N . ARG A 1 215 ? 2.207 -17.147 -9.242 1.00 40.03 215 ARG A N 1
ATOM 1721 C CA . ARG A 1 215 ? 0.851 -17.624 -9.523 1.00 40.03 215 ARG A CA 1
ATOM 1722 C C . ARG A 1 215 ? 0.795 -19.101 -9.130 1.00 40.03 215 ARG A C 1
ATOM 1724 O O . ARG A 1 215 ? 1.818 -19.779 -9.211 1.00 40.03 215 ARG A O 1
ATOM 1731 N N . LYS A 1 216 ? -0.357 -19.594 -8.671 1.00 42.62 216 LYS A N 1
ATOM 1732 C CA . LYS A 1 216 ? -0.502 -20.970 -8.154 1.00 42.62 216 LYS A CA 1
ATOM 1733 C C . LYS A 1 216 ? 0.105 -22.023 -9.095 1.00 42.62 216 LYS A C 1
ATOM 1735 O O . LYS A 1 216 ? 0.665 -23.010 -8.638 1.00 42.62 216 LYS A O 1
ATOM 1740 N N . GLU A 1 217 ? 0.058 -21.753 -10.396 1.00 41.25 217 GLU A N 1
ATOM 1741 C CA . GLU A 1 217 ? 0.602 -22.560 -11.484 1.00 41.25 217 GLU A CA 1
ATOM 1742 C C . GLU A 1 217 ? 2.134 -22.703 -11.425 1.00 41.25 217 GLU A C 1
ATOM 1744 O O . GLU A 1 217 ? 2.675 -23.695 -11.894 1.00 41.25 217 GLU A O 1
ATOM 1749 N N . PHE A 1 218 ? 2.840 -21.749 -10.816 1.00 39.53 218 PHE A N 1
ATOM 1750 C CA . PHE A 1 218 ? 4.298 -21.725 -10.687 1.00 39.53 218 PHE A CA 1
ATOM 1751 C C . PHE A 1 218 ? 4.805 -22.246 -9.332 1.00 39.53 218 PHE A C 1
ATOM 1753 O O . PHE A 1 218 ? 6.005 -22.472 -9.182 1.00 39.53 218 PHE A O 1
ATOM 1760 N N . LEU A 1 219 ? 3.925 -22.477 -8.347 1.00 50.78 219 LEU A N 1
ATOM 1761 C CA . LEU A 1 219 ? 4.328 -22.996 -7.030 1.00 50.78 219 LEU A CA 1
ATOM 1762 C C . LEU A 1 219 ? 4.939 -24.400 -7.125 1.00 50.78 219 LEU A C 1
ATOM 1764 O O . LEU A 1 219 ? 5.897 -24.689 -6.416 1.00 50.78 219 LEU A O 1
ATOM 1768 N N . ALA A 1 220 ? 4.450 -25.229 -8.053 1.00 55.25 220 ALA A N 1
ATOM 1769 C CA . ALA A 1 220 ? 4.988 -26.564 -8.324 1.00 55.25 220 ALA A CA 1
ATOM 1770 C C . ALA A 1 220 ? 6.441 -26.551 -8.843 1.00 55.25 220 ALA A C 1
ATOM 1772 O O . ALA A 1 220 ? 7.113 -27.578 -8.831 1.00 55.25 220 ALA A O 1
ATOM 1773 N N . TYR A 1 221 ? 6.931 -25.388 -9.281 1.00 48.56 221 TYR A N 1
ATOM 1774 C CA . TYR A 1 221 ? 8.252 -25.219 -9.881 1.00 48.56 221 TYR A CA 1
ATOM 1775 C C . TYR A 1 221 ? 9.225 -24.451 -8.976 1.00 48.56 221 TYR A C 1
ATOM 1777 O O . TYR A 1 221 ? 10.362 -24.221 -9.377 1.00 48.56 221 TYR A O 1
ATOM 1785 N N . LYS A 1 222 ? 8.808 -24.068 -7.758 1.00 47.84 222 LYS A N 1
ATOM 1786 C CA . LYS A 1 222 ? 9.622 -23.287 -6.809 1.00 47.84 222 LYS A CA 1
ATOM 1787 C C . LYS A 1 222 ? 10.943 -23.976 -6.448 1.00 47.84 222 LYS A C 1
ATOM 1789 O O . LYS A 1 222 ? 11.959 -23.300 -6.326 1.00 47.84 222 LYS A O 1
ATOM 1794 N N . ASP A 1 223 ? 10.910 -25.300 -6.327 1.00 60.19 223 ASP A N 1
ATOM 1795 C CA . ASP A 1 223 ? 12.059 -26.131 -5.951 1.00 60.19 223 ASP A CA 1
ATOM 1796 C C . ASP A 1 223 ? 12.651 -26.888 -7.152 1.00 60.19 223 ASP A C 1
ATOM 1798 O O . ASP A 1 223 ? 13.526 -27.741 -6.994 1.00 60.19 223 ASP A O 1
ATOM 1802 N N . CYS A 1 224 ? 12.179 -26.597 -8.371 1.00 50.28 224 CYS A N 1
ATOM 1803 C CA . CYS A 1 224 ? 12.779 -27.169 -9.566 1.00 50.28 224 CYS A CA 1
ATOM 1804 C C . CYS A 1 224 ? 14.160 -26.535 -9.777 1.00 50.28 224 CYS A C 1
ATOM 1806 O O . CYS A 1 224 ? 14.249 -25.308 -9.886 1.00 50.28 224 CYS A O 1
ATOM 1808 N N . PRO A 1 225 ? 15.239 -27.334 -9.880 1.00 50.22 225 PRO A N 1
ATOM 1809 C CA . PRO A 1 225 ? 16.528 -26.797 -10.278 1.00 50.22 225 PRO A CA 1
ATOM 1810 C C . PRO A 1 225 ? 16.363 -26.113 -11.642 1.00 50.22 225 PRO A C 1
ATOM 1812 O O . PRO A 1 225 ? 15.624 -26.636 -12.488 1.00 50.22 225 PRO A O 1
ATOM 1815 N N . PRO A 1 226 ? 16.996 -24.947 -11.867 1.00 48.88 226 PRO A N 1
ATOM 1816 C CA . PRO A 1 226 ? 16.902 -24.251 -13.141 1.00 48.88 226 PRO A CA 1
ATOM 1817 C C . PRO A 1 226 ? 17.301 -25.216 -14.259 1.00 48.88 226 PRO A C 1
ATOM 1819 O O . PRO A 1 226 ? 18.450 -25.652 -14.340 1.00 48.88 226 PRO A O 1
ATOM 1822 N N . LYS A 1 227 ? 16.326 -25.602 -15.090 1.00 51.75 227 LYS A N 1
ATOM 1823 C CA . LYS A 1 227 ? 16.596 -26.416 -16.271 1.00 51.75 227 LYS A CA 1
ATOM 1824 C C . LYS A 1 227 ? 17.309 -25.532 -17.293 1.00 51.75 227 LYS A C 1
ATOM 1826 O O . LYS A 1 227 ? 16.841 -24.420 -17.543 1.00 51.75 227 LYS A O 1
ATOM 1831 N N . PRO A 1 228 ? 18.421 -25.994 -17.876 1.00 53.75 228 PRO A N 1
ATOM 1832 C CA . PRO A 1 228 ? 19.095 -25.225 -18.896 1.00 53.75 228 PRO A CA 1
ATOM 1833 C C . PRO A 1 228 ? 18.242 -25.168 -20.175 1.00 53.75 228 PRO A C 1
ATOM 1835 O O . PRO A 1 228 ? 17.741 -26.186 -20.649 1.00 53.75 228 PRO A O 1
ATOM 1838 N N . ASN A 1 229 ? 18.171 -23.953 -20.720 1.00 58.34 229 ASN A N 1
ATOM 1839 C CA . ASN A 1 229 ? 18.244 -23.634 -22.145 1.00 58.34 229 ASN A CA 1
ATOM 1840 C C . ASN A 1 229 ? 16.982 -23.411 -22.981 1.00 58.34 229 ASN A C 1
ATOM 1842 O O . ASN A 1 229 ? 17.147 -23.290 -24.185 1.00 58.34 229 ASN A O 1
ATOM 1846 N N . GLU A 1 230 ? 15.772 -23.255 -22.439 1.00 58.34 230 GLU A N 1
ATOM 1847 C CA . GLU A 1 230 ? 14.631 -22.843 -23.284 1.00 58.34 230 GLU A CA 1
ATOM 1848 C C . GLU A 1 230 ? 13.674 -21.860 -22.602 1.00 58.34 230 GLU A C 1
ATOM 1850 O O . GLU A 1 230 ? 13.276 -22.034 -21.448 1.00 58.34 230 GLU A O 1
ATOM 1855 N N . VAL A 1 231 ? 13.269 -20.824 -23.343 1.00 62.22 231 VAL A N 1
ATOM 1856 C CA . VAL A 1 231 ? 12.162 -19.927 -22.996 1.00 62.22 231 VAL A CA 1
ATOM 1857 C C . VAL A 1 231 ? 10.963 -20.304 -23.852 1.00 62.22 231 VAL A C 1
ATOM 1859 O O . VAL A 1 231 ? 10.981 -20.116 -25.064 1.00 62.22 231 VAL A O 1
ATOM 1862 N N . ALA A 1 232 ? 9.902 -20.791 -23.207 1.00 63.06 232 ALA A N 1
ATOM 1863 C CA . ALA A 1 232 ? 8.623 -21.039 -23.862 1.00 63.06 232 ALA A CA 1
ATOM 1864 C C . ALA A 1 232 ? 7.721 -19.793 -23.791 1.00 63.06 232 ALA A C 1
ATOM 1866 O O . ALA A 1 232 ? 7.424 -19.274 -22.703 1.00 63.06 232 ALA A O 1
ATOM 1867 N N . ILE A 1 233 ? 7.264 -19.314 -24.947 1.00 61.88 233 ILE A N 1
ATOM 1868 C CA . ILE A 1 233 ? 6.281 -18.234 -25.079 1.00 61.88 233 ILE A CA 1
ATOM 1869 C C . ILE A 1 233 ? 4.958 -18.845 -25.539 1.00 61.88 233 ILE A C 1
ATOM 1871 O O . ILE A 1 233 ? 4.898 -19.482 -26.585 1.00 61.88 233 ILE A O 1
ATOM 1875 N N . ALA A 1 234 ? 3.898 -18.648 -24.753 1.00 62.53 234 ALA A N 1
ATOM 1876 C CA . ALA A 1 234 ? 2.555 -19.075 -25.130 1.00 62.53 234 ALA A CA 1
ATOM 1877 C C . ALA A 1 234 ? 1.953 -18.116 -26.156 1.00 62.53 234 ALA A C 1
ATOM 1879 O O . ALA A 1 234 ? 1.911 -16.908 -25.911 1.00 62.53 234 ALA A O 1
ATOM 1880 N N . ILE A 1 235 ? 1.484 -18.670 -27.270 1.00 64.19 235 ILE A N 1
ATOM 1881 C CA . ILE A 1 235 ? 0.822 -17.946 -28.351 1.00 64.19 235 ILE A CA 1
ATOM 1882 C C . ILE A 1 235 ? -0.678 -17.979 -28.066 1.00 64.19 235 ILE A C 1
ATOM 1884 O O . ILE A 1 235 ? -1.309 -19.037 -28.101 1.00 64.19 235 ILE A O 1
ATOM 1888 N N . ASN A 1 236 ? -1.254 -16.822 -27.750 1.00 62.16 236 ASN A N 1
ATOM 1889 C CA . ASN A 1 236 ? -2.633 -16.744 -27.265 1.00 62.16 236 ASN A CA 1
ATOM 1890 C C . ASN A 1 236 ? -3.627 -16.406 -28.382 1.00 62.16 236 ASN A C 1
ATOM 1892 O O . ASN A 1 236 ? -4.835 -16.531 -28.181 1.00 62.16 236 ASN A O 1
ATOM 1896 N N . THR A 1 237 ? -3.142 -15.982 -29.555 1.00 65.62 237 THR A N 1
ATOM 1897 C CA . THR A 1 237 ? -3.980 -15.557 -30.687 1.00 65.62 237 THR A CA 1
ATOM 1898 C C . THR A 1 237 ? -3.465 -16.086 -32.030 1.00 65.62 237 THR A C 1
ATOM 1900 O O . THR A 1 237 ? -2.281 -16.377 -32.190 1.00 65.62 237 THR A O 1
ATOM 1903 N N . GLU A 1 238 ? -4.355 -16.206 -33.021 1.00 65.44 238 GLU A N 1
ATOM 1904 C CA . GLU A 1 238 ? -3.975 -16.577 -34.400 1.00 65.44 238 GLU A CA 1
ATOM 1905 C C . GLU A 1 238 ? -3.139 -15.497 -35.102 1.00 65.44 238 GLU A C 1
ATOM 1907 O O . GLU A 1 238 ? -2.313 -15.796 -35.965 1.00 65.44 238 GLU A O 1
ATOM 1912 N N . GLU A 1 239 ? -3.318 -14.235 -34.715 1.00 63.06 239 GLU A N 1
ATOM 1913 C CA . GLU A 1 239 ? -2.539 -13.113 -35.239 1.00 63.06 239 GLU A CA 1
ATOM 1914 C C . GLU A 1 239 ? -1.075 -13.198 -34.779 1.00 63.06 239 GLU A C 1
ATOM 1916 O O . GLU A 1 239 ? -0.167 -13.141 -35.609 1.00 63.06 239 GLU A O 1
ATOM 1921 N N . GLU A 1 240 ? -0.837 -13.459 -33.485 1.00 57.22 240 GLU A N 1
ATOM 1922 C CA . GLU A 1 240 ? 0.505 -13.743 -32.953 1.00 57.22 240 GLU A CA 1
ATOM 1923 C C . GLU A 1 240 ? 1.141 -14.956 -33.647 1.00 57.22 240 GLU A C 1
ATOM 1925 O O . GLU A 1 240 ? 2.316 -14.908 -34.009 1.00 57.22 240 GLU A O 1
ATOM 1930 N N . LEU A 1 241 ? 0.368 -16.024 -33.885 1.00 65.94 241 LEU A N 1
ATOM 1931 C CA . LEU A 1 241 ? 0.856 -17.216 -34.582 1.00 65.94 241 LEU A CA 1
ATOM 1932 C C . LEU A 1 241 ? 1.294 -16.900 -36.017 1.00 65.94 241 LEU A C 1
ATOM 1934 O O . LEU A 1 241 ? 2.324 -17.394 -36.472 1.00 65.94 241 LEU A O 1
ATOM 1938 N N . THR A 1 242 ? 0.524 -16.075 -36.726 1.00 65.12 242 THR A N 1
ATOM 1939 C CA . THR A 1 242 ? 0.807 -15.684 -38.114 1.00 65.12 242 THR A CA 1
ATOM 1940 C C . THR A 1 242 ? 2.089 -14.861 -38.205 1.00 65.12 242 THR A C 1
ATOM 1942 O O . THR A 1 242 ? 2.947 -15.148 -39.040 1.00 65.12 242 THR A O 1
ATOM 1945 N N . ILE A 1 243 ? 2.261 -13.889 -37.305 1.00 64.06 243 ILE A N 1
ATOM 1946 C CA . ILE A 1 243 ? 3.477 -13.070 -37.228 1.00 64.06 243 ILE A CA 1
ATOM 1947 C C . ILE A 1 243 ? 4.689 -13.948 -36.895 1.00 64.06 243 ILE A C 1
ATOM 1949 O O . ILE A 1 243 ? 5.713 -13.862 -37.566 1.00 64.06 243 ILE A O 1
ATOM 1953 N N . LEU A 1 244 ? 4.578 -14.844 -35.912 1.00 62.31 244 LEU A N 1
ATOM 1954 C CA . LEU A 1 244 ? 5.686 -15.721 -35.528 1.00 62.31 244 LEU A CA 1
ATOM 1955 C C . LEU A 1 244 ? 6.072 -16.703 -36.640 1.00 62.31 244 LEU A C 1
ATOM 1957 O O . LEU A 1 244 ? 7.258 -16.895 -36.889 1.00 62.31 244 LEU A O 1
ATOM 1961 N N . ARG A 1 245 ? 5.094 -17.266 -37.362 1.00 64.81 245 ARG A N 1
ATOM 1962 C CA . ARG A 1 245 ? 5.351 -18.096 -38.552 1.00 64.81 245 ARG A CA 1
ATOM 1963 C C . ARG A 1 245 ? 6.085 -17.325 -39.646 1.00 64.81 245 ARG A C 1
ATOM 1965 O O . ARG A 1 245 ? 6.954 -17.897 -40.290 1.00 64.81 245 ARG A O 1
ATOM 1972 N N . SER A 1 246 ? 5.785 -16.036 -39.827 1.00 63.19 246 SER A N 1
ATOM 1973 C CA . SER A 1 246 ? 6.495 -15.196 -40.805 1.00 63.19 246 SER A CA 1
ATOM 1974 C C . SER A 1 246 ? 7.962 -14.929 -40.446 1.00 63.19 246 SER A C 1
ATOM 1976 O O . SER A 1 246 ? 8.744 -14.573 -41.319 1.00 63.19 246 SER A O 1
ATOM 1978 N N . LEU A 1 247 ? 8.342 -15.138 -39.181 1.00 59.25 247 LEU A N 1
ATOM 1979 C CA . LEU A 1 247 ? 9.703 -14.964 -38.664 1.00 59.25 247 LEU A CA 1
ATOM 1980 C C . LEU A 1 247 ? 10.438 -16.304 -38.475 1.00 59.25 247 LEU A C 1
ATOM 1982 O O . LEU A 1 247 ? 11.545 -16.325 -37.939 1.00 59.25 247 LEU A O 1
ATOM 1986 N N . HIS A 1 248 ? 9.834 -17.426 -38.886 1.00 61.56 248 HIS A N 1
ATOM 1987 C CA . HIS A 1 248 ? 10.367 -18.773 -38.663 1.00 61.56 248 HIS A CA 1
ATOM 1988 C C . HIS A 1 248 ? 11.766 -18.963 -39.267 1.00 61.56 248 HIS A C 1
ATOM 1990 O O . HIS A 1 248 ? 12.649 -19.511 -38.611 1.00 61.56 248 HIS A O 1
ATOM 1996 N N . ASP A 1 249 ? 11.992 -18.432 -40.469 1.00 55.91 249 ASP A N 1
ATOM 1997 C CA . ASP A 1 249 ? 13.285 -18.526 -41.154 1.00 55.91 249 ASP A CA 1
ATOM 1998 C C . ASP A 1 249 ? 14.390 -17.710 -40.452 1.00 55.91 249 ASP A C 1
ATOM 2000 O O . ASP A 1 249 ? 15.563 -18.075 -40.517 1.00 55.91 249 ASP A O 1
ATOM 2004 N N . GLU A 1 250 ? 14.034 -16.634 -39.736 1.00 56.62 250 GLU A N 1
ATOM 2005 C CA . GLU A 1 250 ? 14.980 -15.797 -38.979 1.00 56.62 250 GLU A CA 1
ATOM 2006 C C . GLU A 1 250 ? 15.258 -16.333 -37.567 1.00 56.62 250 GLU A C 1
ATOM 2008 O O . GLU A 1 250 ? 16.371 -16.202 -37.057 1.00 56.62 250 GLU A O 1
ATOM 2013 N N . LEU A 1 251 ? 14.252 -16.931 -36.922 1.00 54.31 251 LEU A N 1
ATOM 2014 C CA . LEU A 1 251 ? 14.336 -17.413 -35.540 1.00 54.31 251 LEU A CA 1
ATOM 2015 C C . LEU A 1 251 ? 14.764 -18.892 -35.444 1.00 54.31 251 LEU A C 1
ATOM 2017 O O . LEU A 1 251 ? 15.130 -19.361 -34.363 1.00 54.31 251 LEU A O 1
ATOM 2021 N N . GLY A 1 252 ? 14.759 -19.626 -36.561 1.00 55.31 252 GLY A N 1
ATOM 2022 C CA . GLY A 1 252 ? 15.081 -21.053 -36.626 1.00 55.31 252 GLY A CA 1
ATOM 2023 C C . GLY A 1 252 ? 13.916 -21.961 -36.191 1.00 55.31 252 GLY A C 1
ATOM 2024 O O . GLY A 1 252 ? 12.789 -21.494 -36.022 1.00 55.31 252 GLY A O 1
ATOM 2025 N N . PRO A 1 253 ? 14.152 -23.273 -35.982 1.00 53.34 253 PRO A N 1
ATOM 2026 C CA . PRO A 1 253 ? 13.113 -24.266 -35.689 1.00 53.34 253 PRO A CA 1
ATOM 2027 C C . PRO A 1 253 ? 12.630 -24.186 -34.228 1.00 53.34 253 PRO A C 1
ATOM 2029 O O . PRO A 1 253 ? 12.759 -25.129 -33.457 1.00 53.34 253 PRO A O 1
ATOM 2032 N N . CYS A 1 254 ? 12.112 -23.028 -33.826 1.00 54.72 254 CYS A N 1
ATOM 2033 C CA . CYS A 1 254 ? 11.606 -22.753 -32.479 1.00 54.72 254 CYS A CA 1
ATOM 2034 C C . CYS A 1 254 ? 10.073 -22.844 -32.375 1.00 54.72 254 CYS A C 1
ATOM 2036 O O . CYS A 1 254 ? 9.517 -22.736 -31.283 1.00 54.72 254 CYS A O 1
ATOM 2038 N N . ILE A 1 255 ? 9.374 -23.063 -33.491 1.00 54.91 255 ILE A N 1
ATOM 2039 C CA . ILE A 1 255 ? 7.923 -23.275 -33.532 1.00 54.91 255 ILE A CA 1
ATOM 2040 C C . ILE A 1 255 ? 7.686 -24.764 -33.759 1.00 54.91 255 ILE A C 1
ATOM 2042 O O . ILE A 1 255 ? 8.064 -25.270 -34.811 1.00 54.91 255 ILE A O 1
ATOM 2046 N N . ASP A 1 256 ? 7.056 -25.444 -32.801 1.00 58.03 256 ASP A N 1
ATOM 2047 C CA . ASP A 1 256 ? 6.453 -26.758 -33.033 1.00 58.03 256 ASP A CA 1
ATOM 2048 C C . ASP A 1 256 ? 5.040 -26.527 -33.605 1.00 58.03 256 ASP A C 1
ATOM 2050 O O . ASP A 1 256 ? 4.138 -26.127 -32.856 1.00 58.03 256 ASP A O 1
ATOM 2054 N N . PRO A 1 257 ? 4.834 -26.683 -34.927 1.00 52.81 257 PRO A N 1
ATOM 2055 C CA . PRO A 1 257 ? 3.553 -26.401 -35.566 1.00 52.81 257 PRO A CA 1
ATOM 2056 C C . PRO A 1 257 ? 2.440 -27.364 -35.132 1.00 52.81 257 PRO A C 1
ATOM 2058 O O . PRO A 1 257 ? 1.270 -27.017 -35.303 1.00 52.81 257 PRO A O 1
ATOM 2061 N N . ASP A 1 258 ? 2.797 -28.508 -34.537 1.00 56.03 258 ASP A N 1
ATOM 2062 C CA . ASP A 1 258 ? 1.881 -29.583 -34.152 1.00 56.03 258 ASP A CA 1
ATOM 2063 C C . ASP A 1 258 ? 1.625 -29.631 -32.631 1.00 56.03 258 ASP A C 1
ATOM 2065 O O . ASP A 1 258 ? 0.824 -30.439 -32.150 1.00 56.03 258 ASP A O 1
ATOM 2069 N N . SER A 1 259 ? 2.253 -28.740 -31.851 1.00 52.09 259 SER A N 1
ATOM 2070 C CA . SER A 1 259 ? 2.065 -28.685 -30.400 1.00 52.09 259 SER A CA 1
ATOM 2071 C C . SER A 1 259 ? 0.656 -28.194 -30.027 1.00 52.09 259 SER A C 1
ATOM 2073 O O . SER A 1 259 ? 0.287 -27.052 -30.334 1.00 52.09 259 SER A O 1
ATOM 2075 N N . PRO A 1 260 ? -0.128 -28.975 -29.255 1.00 51.25 260 PRO A N 1
ATOM 2076 C CA . PRO A 1 260 ? -1.474 -28.588 -28.826 1.00 51.25 260 PRO A CA 1
ATOM 2077 C C . PRO A 1 260 ? -1.490 -27.351 -27.914 1.00 51.25 260 PRO A C 1
ATOM 2079 O O . PRO A 1 260 ? -2.550 -26.771 -27.682 1.00 51.25 260 PRO A O 1
ATOM 2082 N N . GLN A 1 261 ? -0.332 -26.936 -27.390 1.00 53.59 261 GLN A N 1
ATOM 2083 C CA . GLN A 1 261 ? -0.202 -25.797 -26.481 1.00 53.59 261 GLN A CA 1
ATOM 2084 C C . GLN A 1 261 ? 0.229 -24.494 -27.176 1.00 53.59 261 GLN A C 1
ATOM 2086 O O . GLN A 1 261 ? 0.376 -23.491 -26.481 1.00 53.59 261 GLN A O 1
ATOM 2091 N N . LYS A 1 262 ? 0.392 -24.474 -28.514 1.00 63.56 262 LYS A N 1
ATOM 2092 C CA . LYS A 1 262 ? 0.847 -23.301 -29.294 1.00 63.56 262 LYS A CA 1
ATOM 2093 C C . LYS A 1 262 ? 1.986 -22.551 -28.584 1.00 63.56 262 LYS A C 1
ATOM 2095 O O . LYS A 1 262 ? 1.862 -21.376 -28.233 1.00 63.56 262 LYS A O 1
ATOM 2100 N N . LEU A 1 263 ? 3.076 -23.258 -28.297 1.00 60.09 263 LEU A N 1
ATOM 2101 C CA . LEU A 1 263 ? 4.242 -22.699 -27.614 1.00 60.09 263 LEU A CA 1
ATOM 2102 C C . LEU A 1 263 ? 5.367 -22.445 -28.621 1.00 60.09 263 LEU A C 1
ATOM 2104 O O . LEU A 1 263 ? 5.699 -23.315 -29.421 1.00 60.09 263 LEU A O 1
ATOM 2108 N N . LEU A 1 264 ? 5.975 -21.263 -28.550 1.00 64.50 264 LEU A N 1
ATOM 2109 C CA . LEU A 1 264 ? 7.250 -20.959 -29.195 1.00 64.50 264 LEU A CA 1
ATOM 2110 C C . LEU A 1 264 ? 8.375 -21.290 -28.209 1.00 64.50 264 LEU A C 1
ATOM 2112 O O . LEU A 1 264 ? 8.471 -20.658 -27.155 1.00 64.50 264 LEU A O 1
ATOM 2116 N N . HIS A 1 265 ? 9.210 -22.265 -28.551 1.00 67.38 265 HIS A N 1
ATOM 2117 C CA . HIS A 1 265 ? 10.349 -22.725 -27.763 1.00 67.38 265 HIS A CA 1
ATOM 2118 C C . HIS A 1 265 ? 11.624 -22.064 -28.255 1.00 67.38 265 HIS A C 1
ATOM 2120 O O . HIS A 1 265 ? 12.168 -22.449 -29.284 1.00 67.38 265 HIS A O 1
ATOM 2126 N N . ILE A 1 266 ? 12.120 -21.070 -27.525 1.00 66.75 266 ILE A N 1
ATOM 2127 C CA . ILE A 1 266 ? 13.347 -20.389 -27.919 1.00 66.75 266 ILE A CA 1
ATOM 2128 C C . ILE A 1 266 ? 14.529 -20.949 -27.126 1.00 66.75 266 ILE A C 1
ATOM 2130 O O . ILE A 1 266 ? 14.551 -20.774 -25.902 1.00 66.75 266 ILE A O 1
ATOM 2134 N N . PRO A 1 267 ? 15.520 -21.580 -27.783 1.00 63.38 267 PRO A N 1
ATOM 2135 C CA . PRO A 1 267 ? 16.716 -22.045 -27.105 1.00 63.38 267 PRO A CA 1
ATOM 2136 C C . PRO A 1 267 ? 17.546 -20.860 -26.592 1.00 63.38 267 PRO A C 1
ATOM 2138 O O . PRO A 1 267 ? 17.813 -19.906 -27.320 1.00 63.38 267 PRO A O 1
ATOM 2141 N N . VAL A 1 268 ? 17.961 -20.930 -25.330 1.00 64.69 268 VAL A N 1
ATOM 2142 C CA . VAL A 1 268 ? 18.765 -19.928 -24.622 1.00 64.69 268 VAL A CA 1
ATOM 2143 C C . VAL A 1 268 ? 20.106 -20.545 -24.258 1.00 64.69 268 VAL A C 1
ATOM 2145 O O . VAL A 1 268 ? 20.161 -21.549 -23.554 1.00 64.69 268 VAL A O 1
ATOM 2148 N N . LYS A 1 269 ? 21.203 -19.951 -24.716 1.00 62.53 269 LYS A N 1
ATOM 2149 C CA . LYS A 1 269 ? 22.558 -20.365 -24.341 1.00 62.53 269 LYS A CA 1
ATOM 2150 C C . LYS A 1 269 ? 22.981 -19.719 -23.022 1.00 62.53 269 LYS A C 1
ATOM 2152 O O . LYS A 1 269 ? 22.420 -18.719 -22.583 1.00 62.53 269 LYS A O 1
ATOM 2157 N N . SER A 1 270 ? 24.011 -20.271 -22.387 1.00 58.44 270 SER A N 1
ATOM 2158 C CA . SER A 1 270 ? 24.533 -19.783 -21.100 1.00 58.44 270 SER A CA 1
ATOM 2159 C C . SER A 1 270 ? 25.061 -18.340 -21.129 1.00 58.44 270 SER A C 1
ATOM 2161 O O . SER A 1 270 ? 25.225 -17.725 -20.079 1.00 58.44 270 SER A O 1
ATOM 2163 N N . ASP A 1 271 ? 25.364 -17.807 -22.311 1.00 58.22 271 ASP A N 1
ATOM 2164 C CA . ASP A 1 271 ? 25.896 -16.465 -22.554 1.00 58.22 271 ASP A CA 1
ATOM 2165 C C . ASP A 1 271 ? 24.867 -15.470 -23.125 1.00 58.22 271 ASP A C 1
ATOM 2167 O O . ASP A 1 271 ? 25.170 -14.265 -23.214 1.00 58.22 271 ASP A O 1
ATOM 2171 N N . ASP A 1 272 ? 23.661 -15.955 -23.446 1.00 56.25 272 ASP A N 1
ATOM 2172 C CA . ASP A 1 272 ? 22.530 -15.153 -23.906 1.00 56.25 272 ASP A CA 1
ATOM 2173 C C . ASP A 1 272 ? 21.969 -14.283 -22.775 1.00 56.25 272 ASP A C 1
ATOM 2175 O O . ASP A 1 272 ? 22.009 -14.620 -21.589 1.00 56.25 272 ASP A O 1
ATOM 2179 N N . ILE A 1 273 ? 21.424 -13.122 -23.145 1.00 53.28 273 ILE A N 1
ATOM 2180 C CA . ILE A 1 273 ? 20.797 -12.196 -22.200 1.00 53.28 273 ILE A CA 1
ATOM 2181 C C . ILE A 1 273 ? 19.299 -12.174 -22.488 1.00 53.28 273 ILE A C 1
ATOM 2183 O O . ILE A 1 273 ? 18.838 -11.529 -23.428 1.00 53.28 273 ILE A O 1
ATOM 2187 N N . VAL A 1 274 ? 18.527 -12.855 -21.644 1.00 54.75 274 VAL A N 1
ATOM 2188 C CA . VAL A 1 274 ? 17.062 -12.875 -21.738 1.00 54.75 274 VAL A CA 1
ATOM 2189 C C . VAL A 1 274 ? 16.478 -11.660 -21.021 1.00 54.75 274 VAL A C 1
ATOM 2191 O O . VAL A 1 274 ? 16.773 -11.418 -19.849 1.00 54.75 274 VAL A O 1
ATOM 2194 N N . MET A 1 275 ? 15.611 -10.904 -21.702 1.00 50.16 275 MET A N 1
ATOM 2195 C CA . MET A 1 275 ? 14.948 -9.728 -21.134 1.00 50.16 275 MET A CA 1
ATOM 2196 C C . MET A 1 275 ? 13.427 -9.861 -21.236 1.00 50.16 275 MET A C 1
ATOM 2198 O O . MET A 1 275 ? 12.846 -9.907 -22.313 1.00 50.16 275 MET A O 1
ATOM 2202 N N . THR A 1 276 ? 12.741 -9.874 -20.094 1.00 53.16 276 THR A N 1
ATOM 2203 C CA . THR A 1 276 ? 11.269 -9.834 -20.064 1.00 53.16 276 THR A CA 1
ATOM 2204 C C . THR A 1 276 ? 10.793 -8.403 -19.854 1.00 53.16 276 THR A C 1
ATOM 2206 O O . THR A 1 276 ? 11.211 -7.749 -18.896 1.00 53.16 276 THR A O 1
ATOM 2209 N N . LEU A 1 277 ? 9.884 -7.925 -20.710 1.00 51.22 277 LEU A N 1
ATOM 2210 C CA . LEU A 1 277 ? 9.251 -6.619 -20.557 1.00 51.22 277 LEU A CA 1
ATOM 2211 C C . LEU A 1 277 ? 7.805 -6.801 -20.088 1.00 51.22 277 LEU A C 1
ATOM 2213 O O . LEU A 1 277 ? 6.918 -7.167 -20.857 1.00 51.22 277 LEU A O 1
ATOM 2217 N N . MET A 1 278 ? 7.560 -6.509 -18.813 1.00 50.88 278 MET A N 1
ATOM 2218 C CA . MET A 1 278 ? 6.200 -6.459 -18.275 1.00 50.88 278 MET A CA 1
ATOM 2219 C C . MET A 1 278 ? 5.586 -5.088 -18.550 1.00 50.88 278 MET A C 1
ATOM 2221 O O . MET A 1 278 ? 6.078 -4.062 -18.072 1.00 50.88 278 MET A O 1
ATOM 2225 N N . LEU A 1 279 ? 4.500 -5.072 -19.316 1.00 52.66 279 LEU A N 1
ATOM 2226 C CA . LEU A 1 279 ? 3.772 -3.868 -19.684 1.00 52.66 279 LEU A CA 1
ATOM 2227 C C . LEU A 1 279 ? 2.562 -3.730 -18.750 1.00 52.66 279 LEU A C 1
ATOM 2229 O O . LEU A 1 279 ? 1.631 -4.516 -18.799 1.00 52.66 279 LEU A O 1
ATOM 2233 N N . GLY A 1 280 ? 2.571 -2.742 -17.850 1.00 49.16 280 GLY A N 1
ATOM 2234 C CA . GLY A 1 280 ? 1.444 -2.531 -16.929 1.00 49.16 280 GLY A CA 1
ATOM 2235 C C . GLY A 1 280 ? 0.165 -2.040 -17.631 1.00 49.16 280 GLY A C 1
ATOM 2236 O O . GLY A 1 280 ? 0.217 -1.384 -18.656 1.00 49.16 280 GLY A O 1
ATOM 2237 N N . SER A 1 281 ? -1.010 -2.211 -17.031 1.00 46.91 281 SER A N 1
ATOM 2238 C CA . SER A 1 281 ? -2.321 -1.891 -17.648 1.00 46.91 281 SER A CA 1
ATOM 2239 C C . SER A 1 281 ? -2.599 -0.433 -18.076 1.00 46.91 281 SER A C 1
ATOM 2241 O O . SER A 1 281 ? -3.667 -0.128 -18.604 1.00 46.91 281 SER A O 1
ATOM 2243 N N . GLN A 1 282 ? -1.676 0.502 -17.839 1.00 53.91 282 GLN A N 1
ATOM 2244 C CA . GLN A 1 282 ? -1.714 1.863 -18.393 1.00 53.91 282 GLN A CA 1
ATOM 2245 C C . GLN A 1 282 ? -0.351 2.230 -18.973 1.00 53.91 282 GLN A C 1
ATOM 2247 O O . GLN A 1 282 ? 0.281 3.206 -18.556 1.00 53.91 282 GLN A O 1
ATOM 2252 N N . VAL A 1 283 ? 0.121 1.399 -19.895 1.00 58.56 283 VAL A N 1
ATOM 2253 C CA . VAL A 1 283 ? 1.364 1.636 -20.614 1.00 58.56 283 VAL A CA 1
ATOM 2254 C C . VAL A 1 283 ? 1.291 2.936 -21.405 1.00 58.56 283 VAL A C 1
ATOM 2256 O O . VAL A 1 283 ? 0.318 3.231 -22.094 1.00 58.56 283 VAL A O 1
ATOM 2259 N N . ALA A 1 284 ? 2.362 3.715 -21.302 1.00 60.19 284 ALA A N 1
ATOM 2260 C CA . ALA A 1 284 ? 2.588 4.845 -22.175 1.00 60.19 284 ALA A CA 1
ATOM 2261 C C . ALA A 1 284 ? 3.130 4.351 -23.515 1.00 60.19 284 ALA A C 1
ATOM 2263 O O . ALA A 1 284 ? 4.318 4.051 -23.624 1.00 60.19 284 ALA A O 1
ATOM 2264 N N . GLU A 1 285 ? 2.270 4.310 -24.526 1.00 62.19 285 GLU A N 1
ATOM 2265 C CA . GLU A 1 285 ? 2.567 3.791 -25.866 1.00 62.19 285 GLU A CA 1
ATOM 2266 C C . GLU A 1 285 ? 3.887 4.333 -26.434 1.00 62.19 285 GLU A C 1
ATOM 2268 O O . GLU A 1 285 ? 4.767 3.566 -26.812 1.00 62.19 285 GLU A O 1
ATOM 2273 N N . LYS A 1 286 ? 4.101 5.655 -26.366 1.00 58.59 286 LYS A N 1
ATOM 2274 C CA . LYS A 1 286 ? 5.343 6.292 -26.835 1.00 58.59 286 LYS A CA 1
ATOM 2275 C C . LYS A 1 286 ? 6.580 5.886 -26.031 1.00 58.59 286 LYS A C 1
ATOM 2277 O O . LYS A 1 286 ? 7.662 5.774 -26.593 1.00 58.59 286 LYS A O 1
ATOM 2282 N N . ALA A 1 287 ? 6.455 5.698 -24.717 1.00 54.06 287 ALA A N 1
ATOM 2283 C CA . ALA A 1 287 ? 7.587 5.286 -23.887 1.00 54.06 287 ALA A CA 1
ATOM 2284 C C . ALA A 1 287 ? 7.953 3.823 -24.151 1.00 54.06 287 ALA A C 1
ATOM 2286 O O . ALA A 1 287 ? 9.135 3.504 -24.221 1.00 54.06 287 ALA A O 1
ATOM 2287 N N . THR A 1 288 ? 6.952 2.967 -24.353 1.00 55.38 288 THR A N 1
ATOM 2288 C CA . THR A 1 288 ? 7.154 1.571 -24.745 1.00 55.38 288 THR A CA 1
ATOM 2289 C C . THR A 1 288 ? 7.740 1.463 -26.136 1.00 55.38 288 THR A C 1
ATOM 2291 O O . THR A 1 288 ? 8.741 0.780 -26.293 1.00 55.38 288 THR A O 1
ATOM 2294 N N . SER A 1 289 ? 7.208 2.203 -27.108 1.00 56.50 289 SER A N 1
ATOM 2295 C CA . SER A 1 289 ? 7.787 2.290 -28.448 1.00 56.50 289 SER A CA 1
ATOM 2296 C C . SER A 1 289 ? 9.246 2.753 -28.384 1.00 56.50 289 SER A C 1
ATOM 2298 O O . SER A 1 289 ? 10.124 2.053 -28.871 1.00 56.50 289 SER A O 1
ATOM 2300 N N . ASN A 1 290 ? 9.550 3.840 -27.664 1.00 55.88 290 ASN A N 1
ATOM 2301 C CA . ASN A 1 290 ? 10.925 4.320 -27.503 1.00 55.88 290 ASN A CA 1
ATOM 2302 C C . ASN A 1 290 ? 11.838 3.313 -26.789 1.00 55.88 290 ASN A C 1
ATOM 2304 O O . ASN A 1 290 ? 13.015 3.218 -27.135 1.00 55.88 290 ASN A O 1
ATOM 2308 N N . TYR A 1 291 ? 11.337 2.604 -25.773 1.00 53.72 291 TYR A N 1
ATOM 2309 C CA . TYR A 1 291 ? 12.094 1.575 -25.065 1.00 53.72 291 TYR A CA 1
ATOM 2310 C C . TYR A 1 291 ? 12.414 0.415 -26.005 1.00 53.72 291 TYR A C 1
ATOM 2312 O O . TYR A 1 291 ? 13.585 0.091 -26.161 1.00 53.72 291 TYR A O 1
ATOM 2320 N N . VAL A 1 292 ? 11.406 -0.125 -26.696 1.00 57.16 292 VAL A N 1
ATOM 2321 C CA . VAL A 1 292 ? 11.576 -1.173 -27.709 1.00 57.16 292 VAL A CA 1
ATOM 2322 C C . VAL A 1 292 ? 12.566 -0.710 -28.775 1.00 57.16 292 VAL A C 1
ATOM 2324 O O . VAL A 1 292 ? 13.552 -1.393 -29.002 1.00 57.16 292 VAL A O 1
ATOM 2327 N N . SER A 1 293 ? 12.427 0.496 -29.333 1.00 57.59 293 SER A N 1
ATOM 2328 C CA . SER A 1 293 ? 13.388 1.029 -30.310 1.00 57.59 293 SER A CA 1
ATOM 2329 C C . SER A 1 293 ? 14.803 1.197 -29.746 1.00 57.59 293 SER A C 1
ATOM 2331 O O . SER A 1 293 ? 15.775 0.971 -30.456 1.00 57.59 293 SER A O 1
ATOM 2333 N N . SER A 1 294 ? 14.953 1.610 -28.485 1.00 53.91 294 SER A N 1
ATOM 2334 C CA . SER A 1 294 ? 16.274 1.756 -27.851 1.00 53.91 294 SER A CA 1
ATOM 2335 C C . SER A 1 294 ? 16.921 0.403 -27.578 1.00 53.91 294 SER A C 1
ATOM 2337 O O . SER A 1 294 ? 18.137 0.277 -27.651 1.00 53.91 294 SER A O 1
ATOM 2339 N N . VAL A 1 295 ? 16.113 -0.606 -27.278 1.00 54.66 295 VAL A N 1
ATOM 2340 C CA . VAL A 1 295 ? 16.565 -1.971 -27.040 1.00 54.66 295 VAL A CA 1
ATOM 2341 C C . VAL A 1 295 ? 16.867 -2.697 -28.355 1.00 54.66 295 VAL A C 1
ATOM 2343 O O . VAL A 1 295 ? 17.890 -3.361 -28.425 1.00 54.66 295 VAL A O 1
ATOM 2346 N N . LEU A 1 296 ? 16.095 -2.481 -29.423 1.00 56.72 296 LEU A N 1
ATOM 2347 C CA . LEU A 1 296 ? 16.436 -2.939 -30.779 1.00 56.72 296 LEU A CA 1
ATOM 2348 C C . LEU A 1 296 ? 17.764 -2.328 -31.257 1.00 56.72 296 LEU A C 1
ATOM 2350 O O . LEU A 1 296 ? 18.591 -3.010 -31.847 1.00 56.72 296 LEU A O 1
ATOM 2354 N N . LYS A 1 297 ? 18.039 -1.064 -30.911 1.00 57.31 297 LYS A N 1
ATOM 2355 C CA . LYS A 1 297 ? 19.365 -0.461 -31.134 1.00 57.31 297 LYS A CA 1
ATOM 2356 C C . LYS A 1 297 ? 20.466 -1.134 -30.309 1.00 57.31 297 LYS A C 1
ATOM 2358 O O . LYS A 1 297 ? 21.591 -1.260 -30.779 1.00 57.31 297 LYS A O 1
ATOM 2363 N N . LEU A 1 298 ? 20.173 -1.562 -29.077 1.00 50.06 298 LEU A N 1
ATOM 2364 C CA . LEU A 1 298 ? 21.114 -2.360 -28.279 1.00 50.06 298 LEU A CA 1
ATOM 2365 C C . LEU A 1 298 ? 21.329 -3.751 -28.885 1.00 50.06 298 LEU A C 1
ATOM 2367 O O . LEU A 1 298 ? 22.438 -4.265 -28.795 1.00 50.06 298 LEU A O 1
ATOM 2371 N N . GLU A 1 299 ? 20.312 -4.333 -29.516 1.00 52.94 299 GLU A N 1
ATOM 2372 C CA . GLU A 1 299 ? 20.405 -5.586 -30.264 1.00 52.94 299 GLU A CA 1
ATOM 2373 C C . GLU A 1 299 ? 21.289 -5.438 -31.509 1.00 52.94 299 GLU A C 1
ATOM 2375 O O . GLU A 1 299 ? 22.185 -6.252 -31.703 1.00 52.94 299 GLU A O 1
ATOM 2380 N N . GLU A 1 300 ? 21.138 -4.370 -32.299 1.00 59.44 300 GLU A N 1
ATOM 2381 C CA . GLU A 1 300 ? 22.052 -4.053 -33.412 1.00 59.44 300 GLU A CA 1
ATOM 2382 C C . GLU A 1 300 ? 23.508 -3.923 -32.941 1.00 59.44 300 GLU A C 1
ATOM 2384 O O . GLU A 1 300 ? 24.428 -4.426 -33.585 1.00 59.44 300 GLU A O 1
ATOM 2389 N N . ILE A 1 301 ? 23.725 -3.308 -31.774 1.00 50.62 301 ILE A N 1
ATOM 2390 C CA . ILE A 1 301 ? 25.051 -3.219 -31.152 1.00 50.62 301 ILE A CA 1
ATOM 2391 C C . ILE A 1 301 ? 25.516 -4.603 -30.664 1.00 50.62 301 ILE A C 1
ATOM 2393 O O . ILE A 1 301 ? 26.685 -4.949 -30.829 1.00 50.62 301 ILE A O 1
ATOM 2397 N N . ALA A 1 302 ? 24.631 -5.426 -30.098 1.00 47.16 302 ALA A N 1
ATOM 2398 C CA . ALA A 1 302 ? 24.943 -6.768 -29.601 1.00 47.16 302 ALA A CA 1
ATOM 2399 C C . ALA A 1 302 ? 25.200 -7.793 -30.722 1.00 47.16 302 ALA A C 1
ATOM 2401 O O . ALA A 1 302 ? 25.987 -8.719 -30.515 1.00 47.16 302 ALA A O 1
ATOM 2402 N N . LYS A 1 303 ? 24.640 -7.591 -31.925 1.00 53.41 303 LYS A N 1
ATOM 2403 C CA . LYS A 1 303 ? 24.921 -8.390 -33.134 1.00 53.41 303 LYS A CA 1
ATOM 2404 C C . LYS A 1 303 ? 26.403 -8.364 -33.530 1.00 53.41 303 LYS A C 1
ATOM 2406 O O . LYS A 1 303 ? 26.880 -9.314 -34.138 1.00 53.41 303 LYS A O 1
ATOM 2411 N N . THR A 1 304 ? 27.173 -7.362 -33.092 1.00 51.09 304 THR A N 1
ATOM 2412 C CA . THR A 1 304 ? 28.642 -7.340 -33.257 1.00 51.09 304 THR A CA 1
ATOM 2413 C C . THR A 1 304 ? 29.408 -8.262 -32.290 1.00 51.09 304 THR A C 1
ATOM 2415 O O . THR A 1 304 ? 30.617 -8.424 -32.439 1.00 51.09 304 THR A O 1
ATOM 2418 N N . LYS A 1 305 ? 28.740 -8.881 -31.300 1.00 45.97 305 LYS A N 1
ATOM 2419 C CA . LYS A 1 305 ? 29.357 -9.723 -30.252 1.00 45.97 305 LYS A CA 1
ATOM 2420 C C . LYS A 1 305 ? 28.696 -11.095 -30.034 1.00 45.97 305 LYS A C 1
ATOM 2422 O O . LYS A 1 305 ? 28.987 -11.720 -29.021 1.00 45.97 305 LYS A O 1
ATOM 2427 N N . ILE A 1 306 ? 27.864 -11.571 -30.967 1.00 44.97 306 ILE A N 1
ATOM 2428 C CA . ILE A 1 306 ? 27.181 -12.883 -30.909 1.00 44.97 306 ILE A CA 1
ATOM 2429 C C . ILE A 1 306 ? 26.416 -13.066 -29.581 1.00 44.97 306 ILE A C 1
ATOM 2431 O O . ILE A 1 306 ? 26.832 -13.826 -28.714 1.00 44.97 306 ILE A O 1
ATOM 2435 N N . LYS A 1 307 ? 25.301 -12.349 -29.395 1.00 47.91 307 LYS A N 1
ATOM 2436 C CA . LYS A 1 307 ? 24.349 -12.608 -28.298 1.00 47.91 307 LYS A CA 1
ATOM 2437 C C . LYS A 1 307 ? 22.917 -12.471 -28.788 1.00 47.91 307 LYS A C 1
ATOM 2439 O O . LYS A 1 307 ? 22.598 -11.456 -29.407 1.00 47.91 307 LYS A O 1
ATOM 2444 N N . ASN A 1 308 ? 22.062 -13.440 -28.465 1.00 46.84 308 ASN A N 1
ATOM 2445 C CA . ASN A 1 308 ? 20.633 -13.344 -28.743 1.00 46.84 308 ASN A CA 1
ATOM 2446 C C . ASN A 1 308 ? 19.932 -12.568 -27.616 1.00 46.84 308 ASN A C 1
ATOM 2448 O O . ASN A 1 308 ? 20.161 -12.810 -26.428 1.00 46.84 308 ASN A O 1
ATOM 2452 N N . LEU A 1 309 ? 19.078 -11.615 -27.995 1.00 45.41 309 LEU A N 1
ATOM 2453 C CA . LEU A 1 309 ? 18.191 -10.874 -27.098 1.00 45.41 309 LEU A CA 1
ATOM 2454 C C . LEU A 1 309 ? 16.761 -11.348 -27.350 1.00 45.41 309 LEU A C 1
ATOM 2456 O O . LEU A 1 309 ? 16.230 -11.167 -28.440 1.00 45.41 309 LEU A O 1
ATOM 2460 N N . LEU A 1 310 ? 16.144 -11.961 -26.342 1.00 45.53 310 LEU A N 1
ATOM 2461 C CA . LEU A 1 310 ? 14.789 -12.505 -26.443 1.00 45.53 310 LEU A CA 1
ATOM 2462 C C . LEU A 1 310 ? 13.817 -11.676 -25.619 1.00 45.53 310 LEU A C 1
ATOM 2464 O O . LEU A 1 310 ? 14.090 -11.399 -24.447 1.00 45.53 310 LEU A O 1
ATOM 2468 N N . PHE A 1 311 ? 12.676 -11.334 -26.224 1.00 47.03 311 PHE A N 1
ATOM 2469 C CA . PHE A 1 311 ? 11.635 -10.510 -25.617 1.00 47.03 311 PHE A CA 1
ATOM 2470 C C . PHE A 1 311 ? 10.363 -11.308 -25.367 1.00 47.03 311 PHE A C 1
ATOM 2472 O O . PHE A 1 311 ? 9.803 -11.923 -26.269 1.00 47.03 311 PHE A O 1
ATOM 2479 N N . ARG A 1 312 ? 9.854 -11.218 -24.138 1.00 40.19 312 ARG A N 1
ATOM 2480 C CA . ARG A 1 312 ? 8.497 -11.645 -23.791 1.00 40.19 312 ARG A CA 1
ATOM 2481 C C . ARG A 1 312 ? 7.715 -10.441 -23.290 1.00 40.19 312 ARG A C 1
ATOM 2483 O O . ARG A 1 312 ? 8.093 -9.840 -22.282 1.00 40.19 312 ARG A O 1
ATOM 2490 N N . PHE A 1 313 ? 6.639 -10.103 -23.995 1.00 40.31 313 PHE A N 1
ATOM 2491 C CA . PHE A 1 313 ? 5.683 -9.085 -23.577 1.00 40.31 313 PHE A CA 1
ATOM 2492 C C . PHE A 1 313 ? 4.597 -9.757 -22.739 1.00 40.31 313 PHE A C 1
ATOM 2494 O O . PHE A 1 313 ? 3.958 -10.707 -23.182 1.00 40.31 313 PHE A O 1
ATOM 2501 N N . LEU A 1 314 ? 4.412 -9.291 -21.508 1.00 34.19 314 LEU A N 1
ATOM 2502 C CA . LEU A 1 314 ? 3.297 -9.707 -20.658 1.00 34.19 314 LEU A CA 1
ATOM 2503 C C . LEU A 1 314 ? 2.376 -8.497 -20.485 1.00 34.19 314 LEU A C 1
ATOM 2505 O O . LEU A 1 314 ? 2.830 -7.472 -19.963 1.00 34.19 314 LEU A O 1
ATOM 2509 N N . GLN A 1 315 ? 1.137 -8.618 -20.972 1.00 33.78 315 GLN A N 1
ATOM 2510 C CA . GLN A 1 315 ? 0.027 -7.708 -20.658 1.00 33.78 315 GLN A CA 1
ATOM 2511 C C . GLN A 1 315 ? -0.619 -8.076 -19.316 1.00 33.78 315 GLN A C 1
ATOM 2513 O O . GLN A 1 315 ? -0.646 -9.283 -18.974 1.00 33.78 315 GLN A O 1
#